Protein AF-A0A5B8EJM6-F1 (afdb_monomer_lite)

Foldseek 3Di:
DVLVVLLVVLLVLQVVLLVLQLVQQLVVVLVVVCVVCVVVCVDPVCVVVVVVVSVVVSVVSSVVSCVLSVCRSVLCVVLSPQDALVVLVVVLVVLLVVLLVLFADQVAAQQLQPRHGNGHDPVRPCLVCVCVVCVVPDDDVSVCCVPPPSVCSNVVSVVVSVLSSLLSQLSNVSSVQSVLLSVVSVLLSVLLSVQSVPLVPPPPDPDPVVVVVSVPPLPPRPQPFSCNPLPCRRNVSSVPPDDPPDDPPDDSPDNPGRGRDHQHDNGSSSSSVSSSVVSVVSVVSSVVSVVVSVVSNVVSVVVVVVVVVVCPVVPDPCPPPPPDPQPDDVVDPDGDDDDDPPPPDPDPPPPDDPPDPDDDDDD

Radius of gyration: 36.82 Å; chains: 1; bounding box: 80×61×124 Å

Sequence (363 aa):
MADETAYSGLVSAVEALRDRAAEVQLVLELSDWAVANASRYPNDSDLDDFLADRREAERQLTTQIDAELDDLVGLFEPFAEMPRPSAFRSLADQLDGALAQLVVGPGGHADFVSSGNVGPNSAYDGFTSIDGLIPTWAGIAAQTFKTSFAPRIPAVVWNEFSAVEGLRGPLLGAETLWDEARKDVCALVDAARAAVDGCLGSGGDISASAALGLLGALVGVVAIPFTLGASTTVAAASFTIATSSIAVAGSAAGIVETTSVEISGEKPLDVIADLRSRLSSFNTDLLLQESRLRTSLHDLGSQLGGMVERRNPNQHPQIPDDDTVTVFDPALHGSFTMPRPDLAEVTQGNATDPVNVGRPPGL

pLDDT: mean 71.91, std 22.62, range [27.88, 96.06]

Structure (mmCIF, N/CA/C/O backbone):
data_AF-A0A5B8EJM6-F1
#
_entry.id   AF-A0A5B8EJM6-F1
#
loop_
_atom_site.group_PDB
_atom_site.id
_atom_site.type_symbol
_atom_site.label_atom_id
_atom_site.label_alt_id
_atom_site.label_comp_id
_atom_site.label_asym_id
_atom_site.label_entity_id
_atom_site.label_seq_id
_atom_site.pdbx_PDB_ins_code
_atom_site.Cartn_x
_atom_site.Cartn_y
_atom_site.Cartn_z
_atom_site.occupancy
_atom_site.B_iso_or_equiv
_atom_site.auth_seq_id
_atom_site.auth_comp_id
_atom_site.auth_asym_id
_atom_site.auth_atom_id
_atom_site.pdbx_PDB_model_num
ATOM 1 N N . MET A 1 1 ? -7.499 -17.424 -3.648 1.00 52.19 1 MET A N 1
ATOM 2 C CA . MET A 1 1 ? -7.456 -17.440 -5.126 1.00 52.19 1 MET A CA 1
ATOM 3 C C . MET A 1 1 ? -7.273 -16.051 -5.739 1.00 52.19 1 MET A C 1
ATOM 5 O O . MET A 1 1 ? -6.459 -15.959 -6.638 1.00 52.19 1 MET A O 1
ATOM 9 N N . ALA A 1 2 ? -7.923 -14.978 -5.258 1.00 55.47 2 ALA A N 1
ATOM 10 C CA . ALA A 1 2 ? -7.736 -13.618 -5.811 1.00 55.47 2 ALA A CA 1
ATOM 11 C C . ALA A 1 2 ? -6.352 -12.964 -5.549 1.00 55.47 2 ALA A C 1
ATOM 13 O O . ALA A 1 2 ? -6.037 -11.939 -6.134 1.00 55.47 2 ALA A O 1
ATOM 14 N N . ASP A 1 3 ? -5.536 -13.535 -4.659 1.00 58.56 3 ASP A N 1
ATOM 15 C CA . ASP A 1 3 ? -4.287 -12.914 -4.184 1.00 58.56 3 ASP A CA 1
ATOM 16 C C . ASP A 1 3 ? -3.038 -13.433 -4.910 1.00 58.56 3 ASP A C 1
ATOM 18 O O . ASP A 1 3 ? -2.153 -12.675 -5.284 1.00 58.56 3 ASP A O 1
ATOM 22 N N . GLU A 1 4 ? -3.026 -14.727 -5.228 1.00 71.31 4 GLU A N 1
ATOM 23 C CA . GLU A 1 4 ? -2.010 -15.329 -6.099 1.00 71.31 4 GLU A CA 1
ATOM 24 C C . GLU A 1 4 ? -2.062 -14.714 -7.508 1.00 71.31 4 GLU A C 1
ATOM 26 O O . GLU A 1 4 ? -1.048 -14.592 -8.187 1.00 71.31 4 GLU A O 1
ATOM 31 N N . THR A 1 5 ? -3.241 -14.235 -7.915 1.00 82.81 5 THR A N 1
ATOM 32 C CA . THR A 1 5 ? -3.453 -13.493 -9.164 1.00 82.81 5 THR A CA 1
ATOM 33 C C . THR A 1 5 ? -2.894 -12.072 -9.114 1.00 82.81 5 THR A C 1
ATOM 35 O O . THR A 1 5 ? -2.395 -11.595 -10.127 1.00 82.81 5 THR A O 1
ATOM 38 N N . ALA A 1 6 ? -2.929 -11.401 -7.958 1.00 80.50 6 ALA A N 1
ATOM 39 C CA . ALA A 1 6 ? -2.367 -10.059 -7.818 1.00 80.50 6 ALA A CA 1
ATOM 40 C C . ALA A 1 6 ? -0.831 -10.087 -7.845 1.00 80.50 6 ALA A C 1
ATOM 42 O O . ALA A 1 6 ? -0.222 -9.318 -8.584 1.00 80.50 6 ALA A O 1
ATOM 43 N N . TYR A 1 7 ? -0.208 -11.012 -7.104 1.00 82.44 7 TYR A N 1
ATOM 44 C CA . TYR A 1 7 ? 1.251 -11.156 -7.116 1.00 82.44 7 TYR A CA 1
ATOM 45 C C . TYR A 1 7 ? 1.778 -11.637 -8.472 1.00 82.44 7 TYR A C 1
ATOM 47 O O . TYR A 1 7 ? 2.687 -11.024 -9.020 1.00 82.44 7 TYR A O 1
ATOM 55 N N . SER A 1 8 ? 1.170 -12.671 -9.066 1.00 88.12 8 SER A N 1
ATOM 56 C CA . SER A 1 8 ? 1.565 -13.107 -10.417 1.00 88.12 8 SER A CA 1
ATOM 57 C C . SER A 1 8 ? 1.372 -12.008 -11.465 1.00 88.12 8 SER A C 1
ATOM 59 O O . SER A 1 8 ? 2.191 -11.884 -12.372 1.00 88.12 8 SER A O 1
ATOM 61 N N . GLY A 1 9 ? 0.339 -11.171 -11.314 1.00 91.06 9 GLY A N 1
ATOM 62 C CA . GLY A 1 9 ? 0.142 -9.982 -12.138 1.00 91.06 9 GLY A CA 1
ATOM 63 C C . GLY A 1 9 ? 1.278 -8.967 -11.996 1.00 91.06 9 GLY A C 1
ATOM 64 O O . GLY A 1 9 ? 1.780 -8.483 -13.007 1.00 91.06 9 GLY A O 1
ATOM 65 N N . LEU A 1 10 ? 1.720 -8.684 -10.765 1.00 89.12 10 LEU A N 1
ATOM 66 C CA . LEU A 1 10 ? 2.845 -7.782 -10.503 1.00 89.12 10 LEU A CA 1
ATOM 67 C C . LEU A 1 10 ? 4.156 -8.332 -11.075 1.00 89.12 10 LEU A C 1
ATOM 69 O O . LEU A 1 10 ? 4.839 -7.615 -11.798 1.00 89.12 10 LEU A O 1
ATOM 73 N N . VAL A 1 11 ? 4.482 -9.601 -10.811 1.00 91.88 11 VAL A N 1
ATOM 74 C CA . VAL A 1 11 ? 5.695 -10.246 -11.347 1.00 91.88 11 VAL A CA 1
ATOM 75 C C . VAL A 1 11 ? 5.700 -10.189 -12.871 1.00 91.88 11 VAL A C 1
ATOM 77 O O . VAL A 1 11 ? 6.671 -9.727 -13.458 1.00 91.88 11 VAL A O 1
ATOM 80 N N . SER A 1 12 ? 4.585 -10.546 -13.514 1.00 93.81 12 SER A N 1
ATOM 81 C CA . SER A 1 12 ? 4.463 -10.477 -14.972 1.00 93.81 12 SER A CA 1
ATOM 82 C C . SER A 1 12 ? 4.605 -9.046 -15.510 1.00 93.81 12 SER A C 1
ATOM 84 O O . SER A 1 12 ? 5.205 -8.846 -16.565 1.00 93.81 12 SER A O 1
ATOM 86 N N . ALA A 1 13 ? 4.092 -8.037 -14.797 1.00 90.88 13 ALA A N 1
ATOM 87 C CA . ALA A 1 13 ? 4.260 -6.634 -15.177 1.00 90.88 13 ALA A CA 1
ATOM 88 C C . ALA A 1 13 ? 5.721 -6.168 -15.054 1.00 90.88 13 ALA A C 1
ATOM 90 O O . ALA A 1 13 ? 6.198 -5.428 -15.913 1.00 90.88 13 ALA A O 1
ATOM 91 N N . VAL A 1 14 ? 6.437 -6.625 -14.025 1.00 91.50 14 VAL A N 1
ATOM 92 C CA . VAL A 1 14 ? 7.856 -6.310 -13.804 1.00 91.50 14 VAL A CA 1
ATOM 93 C C . VAL A 1 14 ? 8.751 -7.026 -14.815 1.00 91.50 14 VAL A C 1
ATOM 95 O O . VAL A 1 14 ? 9.675 -6.413 -15.342 1.00 91.50 14 VAL A O 1
ATOM 98 N N . GLU A 1 15 ? 8.460 -8.283 -15.149 1.00 93.50 15 GLU A N 1
ATOM 99 C CA . GLU A 1 15 ? 9.133 -9.004 -16.237 1.00 93.50 15 GLU A CA 1
ATOM 100 C C . GLU A 1 15 ? 8.920 -8.291 -17.578 1.00 93.50 15 GLU A C 1
ATOM 102 O O . GLU A 1 15 ? 9.877 -8.032 -18.302 1.00 93.50 15 GLU A O 1
ATOM 107 N N . ALA A 1 16 ? 7.691 -7.855 -17.871 1.00 92.94 16 ALA A N 1
ATOM 108 C CA . ALA A 1 16 ? 7.414 -7.075 -19.074 1.00 92.94 16 ALA A CA 1
ATOM 109 C C . ALA A 1 16 ? 8.154 -5.724 -19.084 1.00 92.94 16 ALA A C 1
ATOM 111 O O . ALA A 1 16 ? 8.619 -5.289 -20.138 1.00 92.94 16 ALA A O 1
ATOM 112 N N . LEU A 1 17 ? 8.277 -5.056 -17.930 1.00 90.88 17 LEU A N 1
ATOM 113 C CA . LEU A 1 17 ? 9.068 -3.832 -17.787 1.00 90.88 17 LEU A CA 1
ATOM 114 C C . LEU A 1 17 ? 10.558 -4.097 -18.034 1.00 90.88 17 LEU A C 1
ATOM 116 O O . LEU A 1 17 ? 11.187 -3.328 -18.759 1.00 90.88 17 LEU A O 1
ATOM 120 N N . ARG A 1 18 ? 11.108 -5.180 -17.469 1.00 93.94 18 ARG A N 1
ATOM 121 C CA . ARG A 1 18 ? 12.490 -5.625 -17.696 1.00 93.94 18 ARG A CA 1
ATOM 122 C C . ARG A 1 18 ? 12.750 -5.838 -19.181 1.00 93.94 18 ARG A C 1
ATOM 124 O O . ARG A 1 18 ? 13.660 -5.221 -19.728 1.00 93.94 18 ARG A O 1
ATOM 131 N N . ASP A 1 19 ? 11.947 -6.684 -19.820 1.00 93.62 19 ASP A N 1
ATOM 132 C CA . ASP A 1 19 ? 12.122 -7.053 -21.225 1.00 93.62 19 ASP A CA 1
ATOM 133 C C . ASP A 1 19 ? 12.035 -5.814 -22.119 1.00 93.62 19 ASP A C 1
ATOM 135 O O . ASP A 1 19 ? 12.840 -5.624 -23.034 1.00 93.62 19 ASP A O 1
ATOM 139 N N . ARG A 1 20 ? 11.094 -4.915 -21.804 1.00 91.25 20 ARG A N 1
ATOM 140 C CA . ARG A 1 20 ? 10.930 -3.658 -22.525 1.00 91.25 20 ARG A CA 1
ATOM 141 C C . ARG A 1 20 ? 12.121 -2.723 -22.337 1.00 91.25 20 ARG A C 1
ATOM 143 O O . ARG A 1 20 ? 12.618 -2.181 -23.319 1.00 91.25 20 ARG A O 1
ATOM 150 N N . ALA A 1 21 ? 12.594 -2.534 -21.106 1.00 89.25 21 ALA A N 1
ATOM 151 C CA . ALA A 1 21 ? 13.769 -1.714 -20.828 1.00 89.25 21 ALA A CA 1
ATOM 152 C C . ALA A 1 21 ? 15.010 -2.261 -21.545 1.00 89.25 21 ALA A C 1
ATOM 154 O O . ALA A 1 21 ? 15.772 -1.482 -22.120 1.00 89.25 21 ALA A O 1
ATOM 155 N N . ALA A 1 22 ? 15.166 -3.589 -21.576 1.00 91.56 22 ALA A N 1
ATOM 156 C CA . ALA A 1 22 ? 16.265 -4.247 -22.262 1.00 91.56 22 ALA A CA 1
ATOM 157 C C . ALA A 1 22 ? 16.232 -4.014 -23.779 1.00 91.56 22 ALA A C 1
ATOM 159 O O . ALA A 1 22 ? 17.243 -3.636 -24.372 1.00 91.56 22 ALA A O 1
ATOM 160 N N . GLU A 1 23 ? 15.059 -4.176 -24.397 1.00 92.56 23 GLU A N 1
ATOM 161 C CA . GLU A 1 23 ? 14.847 -3.916 -25.823 1.00 92.56 23 GLU A CA 1
ATOM 162 C C . GLU A 1 23 ? 15.178 -2.460 -26.183 1.00 92.56 23 GLU A C 1
ATOM 164 O O . GLU A 1 23 ? 15.952 -2.208 -27.110 1.00 92.56 23 GLU A O 1
ATOM 169 N N . VAL A 1 24 ? 14.627 -1.493 -25.437 1.00 88.56 24 VAL A N 1
ATOM 170 C CA . VAL A 1 24 ? 14.854 -0.063 -25.693 1.00 88.56 24 VAL A CA 1
ATOM 171 C C . VAL A 1 24 ? 16.331 0.294 -25.537 1.00 88.56 24 VAL A C 1
ATOM 173 O O . VAL A 1 24 ? 16.895 0.970 -26.399 1.00 88.56 24 VAL A O 1
ATOM 176 N N . GLN A 1 25 ? 16.972 -0.180 -24.468 1.00 92.31 25 GLN A N 1
ATOM 177 C CA . GLN A 1 25 ? 18.380 0.100 -24.201 1.00 92.31 25 GLN A CA 1
ATOM 178 C C . GLN A 1 25 ? 19.281 -0.476 -25.300 1.00 92.31 25 GLN A C 1
ATOM 180 O O . GLN A 1 25 ? 20.194 0.206 -25.765 1.00 92.31 25 GLN A O 1
ATOM 185 N N . LEU A 1 26 ? 18.999 -1.696 -25.767 1.00 90.50 26 LEU A N 1
ATOM 186 C CA . LEU A 1 26 ? 19.754 -2.328 -26.847 1.00 90.50 26 LEU A CA 1
ATOM 187 C C . LEU A 1 26 ? 19.667 -1.521 -28.149 1.00 90.50 26 LEU A C 1
ATOM 189 O O . LEU A 1 26 ? 20.676 -1.342 -28.829 1.00 90.50 26 LEU A O 1
ATOM 193 N N . VAL A 1 27 ? 18.481 -1.006 -28.491 1.00 90.19 27 VAL A N 1
ATOM 194 C CA . VAL A 1 27 ? 18.286 -0.166 -29.685 1.00 90.19 27 VAL A CA 1
ATOM 195 C C . VAL A 1 27 ? 19.103 1.126 -29.597 1.00 90.19 27 VAL A C 1
ATOM 197 O O . VAL A 1 27 ? 19.751 1.494 -30.580 1.00 90.19 27 VAL A O 1
ATOM 200 N N . LEU A 1 28 ? 19.102 1.792 -28.438 1.00 86.19 28 LEU A N 1
ATOM 201 C CA . LEU A 1 28 ? 19.863 3.027 -28.222 1.00 86.19 28 LEU A CA 1
ATOM 202 C C . LEU A 1 28 ? 21.375 2.785 -28.342 1.00 86.19 28 LEU A C 1
ATOM 204 O O . LEU A 1 28 ? 22.045 3.453 -29.128 1.00 86.19 28 LEU A O 1
ATOM 208 N N . GLU A 1 29 ? 21.904 1.778 -27.647 1.00 90.31 29 GLU A N 1
ATOM 209 C CA . GLU A 1 29 ? 23.343 1.485 -27.647 1.00 90.31 29 GLU A CA 1
ATOM 210 C C . GLU A 1 29 ? 23.833 0.965 -29.013 1.00 90.31 29 GLU A C 1
ATOM 212 O O . GLU A 1 29 ? 24.928 1.312 -29.459 1.00 90.31 29 GLU A O 1
ATOM 217 N N . LEU A 1 30 ? 23.018 0.193 -29.747 1.00 89.00 30 LEU A N 1
ATOM 218 C CA . LEU A 1 30 ? 23.350 -0.212 -31.120 1.00 89.00 30 LEU A CA 1
ATOM 219 C C . LEU A 1 30 ? 23.341 0.966 -32.102 1.00 89.00 30 LEU A C 1
ATOM 221 O O . LEU A 1 30 ? 24.131 0.970 -33.051 1.00 89.00 30 LEU A O 1
ATOM 225 N N . SER A 1 31 ? 22.463 1.950 -31.896 1.00 90.25 31 SER A N 1
ATOM 226 C CA . SER A 1 31 ? 22.460 3.189 -32.679 1.00 90.25 31 SER A CA 1
ATOM 227 C C . SER A 1 31 ? 23.748 3.980 -32.440 1.00 90.25 31 SER A C 1
ATOM 229 O O . SER A 1 31 ? 24.427 4.351 -33.401 1.00 90.25 31 SER A O 1
ATOM 231 N N . ASP A 1 32 ? 24.133 4.168 -31.178 1.00 90.12 32 ASP A N 1
ATOM 232 C CA . ASP A 1 32 ? 25.365 4.870 -30.804 1.00 90.12 32 ASP A CA 1
ATOM 233 C C . ASP A 1 32 ? 26.614 4.147 -31.330 1.00 90.12 32 ASP A C 1
ATOM 235 O O . ASP A 1 32 ? 27.505 4.773 -31.914 1.00 90.12 32 ASP A O 1
ATOM 239 N N . TRP A 1 33 ? 26.646 2.814 -31.224 1.00 93.06 33 TRP A N 1
ATOM 240 C CA . TRP A 1 33 ? 27.699 1.979 -31.802 1.00 93.06 33 TRP A CA 1
ATOM 241 C C . TRP A 1 33 ? 27.806 2.158 -33.321 1.00 93.06 33 TRP A C 1
ATOM 243 O O . TRP A 1 33 ? 28.903 2.347 -33.851 1.00 93.06 33 TRP A O 1
ATOM 253 N N . ALA A 1 34 ? 26.678 2.147 -34.040 1.00 90.00 34 ALA A N 1
ATOM 254 C CA . ALA A 1 34 ? 26.674 2.307 -35.492 1.00 90.00 34 ALA A CA 1
ATOM 255 C C . ALA A 1 34 ? 27.219 3.680 -35.914 1.00 90.00 34 ALA A C 1
ATOM 257 O O . ALA A 1 34 ? 28.006 3.764 -36.858 1.00 90.00 34 ALA A O 1
ATOM 258 N N . VAL A 1 35 ? 26.856 4.745 -35.191 1.00 90.25 35 VAL A N 1
ATOM 259 C CA . VAL A 1 35 ? 27.378 6.099 -35.429 1.00 90.25 35 VAL A CA 1
ATOM 260 C C . VAL A 1 35 ? 28.883 6.164 -35.161 1.00 90.25 35 VAL A C 1
ATOM 262 O O . VAL A 1 35 ? 29.628 6.695 -35.987 1.00 90.25 35 VAL A O 1
ATOM 265 N N . ALA A 1 36 ? 29.350 5.586 -34.052 1.00 92.81 36 ALA A N 1
ATOM 266 C CA . ALA A 1 36 ? 30.768 5.565 -33.693 1.00 92.81 36 ALA A CA 1
ATOM 267 C C . ALA A 1 36 ? 31.623 4.787 -34.711 1.00 92.81 36 ALA A C 1
ATOM 269 O O . ALA A 1 36 ? 32.757 5.174 -35.013 1.00 92.81 36 ALA A O 1
ATOM 270 N N . ASN A 1 37 ? 31.066 3.719 -35.285 1.00 92.19 37 ASN A N 1
ATOM 271 C CA . ASN A 1 37 ? 31.775 2.819 -36.187 1.00 92.19 37 ASN A CA 1
ATOM 272 C C . ASN A 1 37 ? 31.570 3.129 -37.678 1.00 92.19 37 ASN A C 1
ATOM 274 O O . ASN A 1 37 ? 32.243 2.518 -38.508 1.00 92.19 37 ASN A O 1
ATOM 278 N N . ALA A 1 38 ? 30.722 4.096 -38.045 1.00 90.50 38 ALA A N 1
ATOM 279 C CA . ALA A 1 38 ? 30.416 4.425 -39.442 1.00 90.50 38 ALA A CA 1
ATOM 280 C C . ALA A 1 38 ? 31.666 4.733 -40.292 1.00 90.50 38 ALA A C 1
ATOM 282 O O . ALA A 1 38 ? 31.733 4.384 -41.466 1.00 90.50 38 ALA A O 1
ATOM 283 N N . SER A 1 39 ? 32.694 5.344 -39.696 1.00 92.12 39 SER A N 1
ATOM 284 C CA . SER A 1 39 ? 33.950 5.669 -40.393 1.00 92.12 39 SER A CA 1
ATOM 285 C C . SER A 1 39 ? 34.838 4.456 -40.704 1.00 92.12 39 SER A C 1
ATOM 287 O O . SER A 1 39 ? 35.726 4.549 -41.551 1.00 92.12 39 SER A O 1
ATOM 289 N N . ARG A 1 40 ? 34.613 3.322 -40.028 1.00 91.44 40 ARG A N 1
ATOM 290 C CA . ARG A 1 40 ? 35.425 2.105 -40.152 1.00 91.44 40 ARG A CA 1
ATOM 291 C C . ARG A 1 40 ? 35.046 1.252 -41.366 1.00 91.44 40 ARG A C 1
ATOM 293 O O . ARG A 1 40 ? 35.887 0.486 -41.822 1.00 91.44 40 ARG A O 1
ATOM 300 N N . TYR A 1 41 ? 33.839 1.431 -41.905 1.00 90.81 41 TYR A N 1
ATOM 301 C CA . TYR A 1 41 ? 33.305 0.673 -43.044 1.00 90.81 41 TYR A CA 1
ATOM 302 C C . TYR A 1 41 ? 32.857 1.647 -44.148 1.00 90.81 41 TYR A C 1
ATOM 304 O O . TYR A 1 41 ? 31.662 1.871 -44.338 1.00 90.81 41 TYR A O 1
ATOM 312 N N . PRO A 1 42 ? 33.801 2.311 -44.842 1.00 85.88 42 PRO A N 1
ATOM 313 C CA . PRO A 1 42 ? 33.478 3.356 -45.812 1.00 85.88 42 PRO A CA 1
ATOM 314 C C . PRO A 1 42 ? 32.895 2.822 -47.130 1.00 85.88 42 PRO A C 1
ATOM 316 O O . PRO A 1 42 ? 32.377 3.618 -47.913 1.00 85.88 42 PRO A O 1
ATOM 319 N N . ASN A 1 43 ? 32.999 1.515 -47.400 1.00 90.56 43 ASN A N 1
ATOM 320 C CA . ASN A 1 43 ? 32.592 0.900 -48.663 1.00 90.56 43 ASN A CA 1
ATOM 321 C C . ASN A 1 43 ? 31.584 -0.240 -48.453 1.00 90.56 43 ASN A C 1
ATOM 323 O O . ASN A 1 43 ? 31.666 -0.984 -47.479 1.00 90.56 43 ASN A O 1
ATOM 327 N N . ASP A 1 44 ? 30.715 -0.462 -49.445 1.00 76.94 44 ASP A N 1
ATOM 328 C CA . ASP A 1 44 ? 29.734 -1.563 -49.450 1.00 76.94 44 ASP A CA 1
ATOM 329 C C . ASP A 1 44 ? 30.372 -2.966 -49.396 1.00 76.94 44 ASP A C 1
ATOM 331 O O . ASP A 1 44 ? 29.720 -3.924 -48.985 1.00 76.94 44 ASP A O 1
ATOM 335 N N . SER A 1 45 ? 31.648 -3.106 -49.785 1.00 78.88 45 SER A N 1
ATOM 336 C CA . SER A 1 45 ? 32.398 -4.367 -49.665 1.00 78.88 45 SER A CA 1
ATOM 337 C C . SER A 1 45 ? 32.599 -4.816 -48.221 1.00 78.88 45 SER A C 1
ATOM 339 O O . SER A 1 45 ? 32.873 -5.990 -47.991 1.00 78.88 45 SER A O 1
ATOM 341 N N . ASP A 1 46 ? 32.446 -3.898 -47.268 1.00 88.06 46 ASP A N 1
ATOM 342 C CA . ASP A 1 46 ? 32.739 -4.126 -45.856 1.00 88.06 46 ASP A CA 1
ATOM 343 C C . ASP A 1 46 ? 31.447 -4.406 -45.061 1.00 88.06 46 ASP A C 1
ATOM 345 O O . ASP A 1 46 ? 31.457 -4.475 -43.832 1.00 88.06 46 ASP A O 1
ATOM 349 N N . LEU A 1 47 ? 30.314 -4.580 -45.761 1.00 87.62 47 LEU A N 1
ATOM 350 C CA . LEU A 1 47 ? 29.004 -4.819 -45.157 1.00 87.62 47 LEU A CA 1
ATOM 351 C C . LEU A 1 47 ? 28.966 -6.117 -44.342 1.00 87.62 47 LEU A C 1
ATOM 353 O O . LEU A 1 47 ? 28.375 -6.139 -43.264 1.00 87.62 47 LEU A O 1
ATOM 357 N N . ASP A 1 48 ? 29.592 -7.190 -44.828 1.00 92.56 48 ASP A N 1
ATOM 358 C CA . ASP A 1 48 ? 29.615 -8.471 -44.112 1.00 92.56 48 ASP A CA 1
ATOM 359 C C . ASP A 1 48 ? 30.392 -8.363 -42.791 1.00 92.56 48 ASP A C 1
ATOM 361 O O . ASP A 1 48 ? 29.923 -8.862 -41.762 1.00 92.56 48 ASP A O 1
ATOM 365 N N . ASP A 1 49 ? 31.517 -7.643 -42.795 1.00 91.75 49 ASP A N 1
ATOM 366 C CA . ASP A 1 49 ? 32.323 -7.373 -41.600 1.00 91.75 49 ASP A CA 1
ATOM 367 C C . ASP A 1 49 ? 31.574 -6.451 -40.627 1.00 91.75 49 ASP A C 1
ATOM 369 O O . ASP A 1 49 ? 31.515 -6.726 -39.428 1.00 91.75 49 ASP A O 1
ATOM 373 N N . PHE A 1 50 ? 30.906 -5.409 -41.136 1.00 90.38 50 PHE A N 1
ATOM 374 C CA . PHE A 1 50 ? 30.043 -4.544 -40.331 1.00 90.38 50 PHE A CA 1
ATOM 375 C C . PHE A 1 50 ? 28.917 -5.332 -39.648 1.00 90.38 50 PHE A C 1
ATOM 377 O O . PHE A 1 50 ? 28.665 -5.159 -38.456 1.00 90.38 50 PHE A O 1
ATOM 384 N N . LEU A 1 51 ? 28.235 -6.220 -40.381 1.00 91.38 51 LEU A N 1
ATOM 385 C CA . LEU A 1 51 ? 27.164 -7.051 -39.830 1.00 91.38 51 LEU A CA 1
ATOM 386 C C . LEU A 1 51 ? 27.693 -8.073 -38.817 1.00 91.38 51 LEU A C 1
ATOM 388 O O . LEU A 1 51 ? 26.998 -8.373 -37.845 1.00 91.38 51 LEU A O 1
ATOM 392 N N . ALA A 1 52 ? 28.892 -8.623 -39.025 1.00 93.44 52 ALA A N 1
ATOM 393 C CA . ALA A 1 52 ? 29.532 -9.513 -38.063 1.00 93.44 52 ALA A CA 1
ATOM 394 C C . ALA A 1 52 ? 29.860 -8.779 -36.753 1.00 93.44 52 ALA A C 1
ATOM 396 O O . ALA A 1 52 ? 29.466 -9.250 -35.682 1.00 93.44 52 ALA A O 1
ATOM 397 N N . ASP A 1 53 ? 30.482 -7.603 -36.843 1.00 92.94 53 ASP A N 1
ATOM 398 C CA . ASP A 1 53 ? 30.846 -6.793 -35.679 1.00 92.94 53 ASP A CA 1
ATOM 399 C C . ASP A 1 53 ? 29.606 -6.255 -34.950 1.00 92.94 53 ASP A C 1
ATOM 401 O O . ASP A 1 53 ? 29.561 -6.267 -33.719 1.00 92.94 53 ASP A O 1
ATOM 405 N N . ARG A 1 54 ? 28.545 -5.891 -35.684 1.00 92.25 54 ARG A N 1
ATOM 406 C CA . ARG A 1 54 ? 27.255 -5.498 -35.096 1.00 92.25 54 ARG A CA 1
ATOM 407 C C . ARG A 1 54 ? 26.629 -6.629 -34.282 1.00 92.25 54 ARG A C 1
ATOM 409 O O . ARG A 1 54 ? 26.147 -6.381 -33.184 1.00 92.25 54 ARG A O 1
ATOM 416 N N . ARG A 1 55 ? 26.629 -7.866 -34.796 1.00 94.00 55 ARG A N 1
ATOM 417 C CA . ARG A 1 55 ? 26.082 -9.033 -34.072 1.00 94.00 55 ARG A CA 1
ATOM 418 C C . ARG A 1 55 ? 26.895 -9.378 -32.825 1.00 94.00 55 ARG A C 1
ATOM 420 O O . ARG A 1 55 ? 26.346 -9.928 -31.874 1.00 94.00 55 ARG A O 1
ATOM 427 N N . GLU A 1 56 ? 28.206 -9.145 -32.842 1.00 95.44 56 GLU A N 1
ATOM 428 C CA . GLU A 1 56 ? 29.046 -9.294 -31.648 1.00 95.44 56 GLU A CA 1
ATOM 429 C C . GLU A 1 56 ? 28.718 -8.212 -30.615 1.00 95.44 56 GLU A C 1
ATOM 431 O O . GLU A 1 56 ? 28.480 -8.549 -29.458 1.00 95.44 56 GLU A O 1
ATOM 436 N N . ALA A 1 57 ? 28.618 -6.947 -31.040 1.00 90.56 57 ALA A N 1
ATOM 437 C CA . ALA A 1 57 ? 28.217 -5.842 -30.172 1.00 90.56 57 ALA A CA 1
ATOM 438 C C . ALA A 1 57 ? 26.829 -6.076 -29.554 1.00 90.56 57 ALA A C 1
ATOM 440 O O . ALA A 1 57 ? 26.668 -5.935 -28.347 1.00 90.56 57 ALA A O 1
ATOM 441 N N . GLU A 1 58 ? 25.856 -6.520 -30.354 1.00 92.81 58 GLU A N 1
ATOM 442 C CA . GLU A 1 58 ? 24.512 -6.887 -29.894 1.00 92.81 58 GLU A CA 1
ATOM 443 C C . GLU A 1 58 ? 24.564 -7.951 -28.790 1.00 92.81 58 GLU A C 1
ATOM 445 O O . GLU A 1 58 ? 24.012 -7.738 -27.717 1.00 92.81 58 GLU A O 1
ATOM 450 N N . ARG A 1 59 ? 25.307 -9.051 -28.987 1.00 95.62 59 ARG A N 1
ATOM 451 C CA . ARG A 1 59 ? 25.452 -10.106 -27.965 1.00 95.62 59 ARG A CA 1
ATOM 452 C C . ARG A 1 59 ? 26.077 -9.599 -26.663 1.00 95.62 59 ARG A C 1
ATOM 454 O O . ARG A 1 59 ? 25.643 -10.003 -25.582 1.00 95.62 59 ARG A O 1
ATOM 461 N N . GLN A 1 60 ? 27.101 -8.751 -26.760 1.00 94.94 60 GLN A N 1
ATOM 462 C CA . GLN A 1 60 ? 27.768 -8.176 -25.590 1.00 94.94 60 GLN A CA 1
ATOM 463 C C . GLN A 1 60 ? 26.832 -7.234 -24.827 1.00 94.94 60 GLN A C 1
ATOM 465 O O . GLN A 1 60 ? 26.703 -7.368 -23.611 1.00 94.94 60 GLN A O 1
ATOM 470 N N . LEU A 1 61 ? 26.133 -6.350 -25.543 1.00 91.81 61 LEU A N 1
ATOM 471 C CA . LEU A 1 61 ? 25.172 -5.413 -24.964 1.00 91.81 61 LEU A CA 1
ATOM 472 C C . LEU A 1 61 ? 23.998 -6.140 -24.312 1.00 91.81 61 LEU A C 1
ATOM 474 O O . LEU A 1 61 ? 23.689 -5.839 -23.166 1.00 91.81 61 LEU A O 1
ATOM 478 N N . THR A 1 62 ? 23.395 -7.137 -24.971 1.00 92.31 62 THR A N 1
ATOM 479 C CA . THR A 1 62 ? 22.321 -7.948 -24.371 1.00 92.31 62 THR A CA 1
ATOM 480 C C . THR A 1 62 ? 22.776 -8.580 -23.059 1.00 92.31 62 THR A C 1
ATOM 482 O O . THR A 1 62 ? 22.088 -8.456 -22.056 1.00 92.31 62 THR A O 1
ATOM 485 N N . THR A 1 63 ? 23.973 -9.178 -23.029 1.00 95.94 63 THR A N 1
ATOM 486 C CA . THR A 1 63 ? 24.506 -9.804 -21.807 1.00 95.94 63 THR A CA 1
ATOM 487 C C . THR A 1 63 ? 24.696 -8.788 -20.678 1.00 95.94 63 THR A C 1
ATOM 489 O O . THR A 1 63 ? 24.400 -9.087 -19.523 1.00 95.94 63 THR A O 1
ATOM 492 N N . GLN A 1 64 ? 25.200 -7.593 -20.996 1.00 94.62 64 GLN A N 1
ATOM 493 C CA . GLN A 1 64 ? 25.389 -6.534 -20.008 1.00 94.62 64 GLN A CA 1
ATOM 494 C C . GLN A 1 64 ? 24.047 -6.012 -19.482 1.00 94.62 64 GLN A C 1
ATOM 496 O O . GLN A 1 64 ? 23.863 -5.921 -18.272 1.00 94.62 64 GLN A O 1
ATOM 501 N N . ILE A 1 65 ? 23.112 -5.708 -20.381 1.00 91.31 65 ILE A N 1
ATOM 502 C CA . ILE A 1 65 ? 21.774 -5.210 -20.054 1.00 91.31 65 ILE A CA 1
ATOM 503 C C . ILE A 1 65 ? 21.017 -6.230 -19.196 1.00 91.31 65 ILE A C 1
ATOM 505 O O . ILE A 1 65 ? 20.436 -5.862 -18.178 1.00 91.31 65 ILE A O 1
ATOM 509 N N . ASP A 1 66 ? 21.066 -7.514 -19.557 1.00 93.56 66 ASP A N 1
ATOM 510 C CA . ASP A 1 66 ? 20.436 -8.580 -18.777 1.00 93.56 66 ASP A CA 1
ATOM 511 C C . ASP A 1 66 ? 21.015 -8.662 -17.365 1.00 93.56 66 ASP A C 1
ATOM 513 O O . ASP A 1 66 ? 20.257 -8.789 -16.407 1.00 93.56 66 ASP A O 1
ATOM 517 N N . ALA A 1 67 ? 22.340 -8.549 -17.224 1.00 94.81 67 ALA A N 1
ATOM 518 C CA . ALA A 1 67 ? 22.998 -8.542 -15.921 1.00 94.81 67 ALA A CA 1
ATOM 519 C C . ALA A 1 67 ? 22.624 -7.308 -15.081 1.00 94.81 67 ALA A C 1
ATOM 521 O O . ALA A 1 67 ? 22.498 -7.414 -13.863 1.00 94.81 67 ALA A O 1
ATOM 522 N N . GLU A 1 68 ? 22.426 -6.150 -15.714 1.00 94.19 68 GLU A N 1
ATOM 523 C CA . GLU A 1 68 ? 22.001 -4.917 -15.042 1.00 94.19 68 GLU A CA 1
ATOM 524 C C . GLU A 1 68 ? 20.522 -4.916 -14.636 1.00 94.19 68 GLU A C 1
ATOM 526 O O . GLU A 1 68 ? 20.135 -4.101 -13.799 1.00 94.19 68 GLU A O 1
ATOM 531 N N . LEU A 1 69 ? 19.696 -5.800 -15.201 1.00 94.19 69 LEU A N 1
ATOM 532 C CA . LEU A 1 69 ? 18.262 -5.903 -14.908 1.00 94.19 69 LEU A CA 1
ATOM 533 C C . LEU A 1 69 ? 17.873 -7.183 -14.149 1.00 94.19 69 LEU A C 1
ATOM 535 O O . LEU A 1 69 ? 16.698 -7.361 -13.825 1.00 94.19 69 LEU A O 1
ATOM 539 N N . ASP A 1 70 ? 18.826 -8.073 -13.860 1.00 95.56 70 ASP A N 1
ATOM 540 C CA . ASP A 1 70 ? 18.568 -9.380 -13.238 1.00 95.56 70 ASP A CA 1
ATOM 541 C C . ASP A 1 70 ? 17.960 -9.264 -11.828 1.00 95.56 70 ASP A C 1
ATOM 543 O O . ASP A 1 70 ? 17.134 -10.080 -11.421 1.00 95.56 70 ASP A O 1
ATOM 547 N N . ASP A 1 71 ? 18.304 -8.205 -11.093 1.00 96.06 71 ASP A N 1
ATOM 548 C CA . ASP A 1 71 ? 17.791 -7.941 -9.747 1.00 96.06 71 ASP A CA 1
ATOM 549 C C . ASP A 1 71 ? 16.365 -7.371 -9.735 1.00 96.06 71 ASP A C 1
ATOM 551 O O . ASP A 1 71 ? 15.726 -7.371 -8.681 1.00 96.06 71 ASP A O 1
ATOM 555 N N . LEU A 1 72 ? 15.849 -6.896 -10.877 1.00 93.62 72 LEU A N 1
ATOM 556 C CA . LEU A 1 72 ? 14.636 -6.080 -10.920 1.00 93.62 72 LEU A CA 1
ATOM 557 C C . LEU A 1 72 ? 13.423 -6.807 -10.337 1.00 93.62 72 LEU A C 1
ATOM 559 O O . LEU A 1 72 ? 12.685 -6.218 -9.556 1.00 93.62 72 LEU A O 1
ATOM 563 N N . VAL A 1 73 ? 13.238 -8.090 -10.658 1.00 93.31 73 VAL A N 1
ATOM 564 C CA . VAL A 1 73 ? 12.141 -8.901 -10.099 1.00 93.31 73 VAL A CA 1
ATOM 565 C C . VAL A 1 73 ? 12.315 -9.080 -8.587 1.00 93.31 73 VAL A C 1
ATOM 567 O O . VAL A 1 73 ? 11.356 -8.938 -7.831 1.00 93.31 73 VAL A O 1
ATOM 570 N N . GLY A 1 74 ? 13.550 -9.309 -8.131 1.00 92.88 74 GLY A N 1
ATOM 571 C CA . GLY A 1 74 ? 13.874 -9.489 -6.714 1.00 92.88 74 GLY A CA 1
ATOM 572 C C . GLY A 1 74 ? 13.594 -8.254 -5.854 1.00 92.88 74 GLY A C 1
ATOM 573 O O . GLY A 1 74 ? 13.298 -8.393 -4.669 1.00 92.88 74 GLY A O 1
ATOM 574 N N . LEU A 1 75 ? 13.607 -7.051 -6.440 1.00 93.81 75 LEU A N 1
ATOM 575 C CA . LEU A 1 75 ? 13.237 -5.816 -5.738 1.00 93.81 75 LEU A CA 1
ATOM 576 C C . LEU A 1 75 ? 11.766 -5.781 -5.313 1.00 93.81 75 LEU A C 1
ATOM 578 O O . LEU A 1 75 ? 11.429 -5.054 -4.378 1.00 93.81 75 LEU A O 1
ATOM 582 N N . PHE A 1 76 ? 10.899 -6.557 -5.970 1.00 93.56 76 PHE A N 1
ATOM 583 C CA . PHE A 1 76 ? 9.472 -6.607 -5.653 1.00 93.56 76 PHE A CA 1
ATOM 584 C C . PHE A 1 76 ? 9.091 -7.718 -4.676 1.00 93.56 76 PHE A C 1
ATOM 586 O O . PHE A 1 76 ? 7.963 -7.730 -4.181 1.00 93.56 76 PHE A O 1
ATOM 593 N N . GLU A 1 77 ? 10.024 -8.609 -4.340 1.00 91.44 77 GLU A N 1
ATOM 594 C CA . GLU A 1 77 ? 9.771 -9.726 -3.430 1.00 91.44 77 GLU A CA 1
ATOM 595 C C . GLU A 1 77 ? 9.265 -9.284 -2.043 1.00 91.44 77 GLU A C 1
ATOM 597 O O . GLU A 1 77 ? 8.275 -9.844 -1.575 1.00 91.44 77 GLU A O 1
ATOM 602 N N . PRO A 1 78 ? 9.800 -8.224 -1.399 1.00 91.19 78 PRO A N 1
ATOM 603 C CA . PRO A 1 78 ? 9.250 -7.750 -0.125 1.00 91.19 78 PRO A CA 1
ATOM 604 C C . PRO A 1 78 ? 7.784 -7.297 -0.224 1.00 91.19 78 PRO A C 1
ATOM 606 O O . PRO A 1 78 ? 7.037 -7.355 0.751 1.00 91.19 78 PRO A O 1
ATOM 609 N N . PHE A 1 79 ? 7.358 -6.846 -1.407 1.00 91.31 79 PHE A N 1
ATOM 610 C CA . PHE A 1 79 ? 5.999 -6.367 -1.656 1.00 91.31 79 PHE A CA 1
ATOM 611 C C . PHE A 1 79 ? 5.030 -7.510 -1.992 1.00 91.31 79 PHE A C 1
ATOM 613 O O . PHE A 1 79 ? 3.821 -7.376 -1.789 1.00 91.31 79 PHE A O 1
ATOM 620 N N . ALA A 1 80 ? 5.556 -8.655 -2.436 1.00 88.94 80 ALA A N 1
ATOM 621 C CA . ALA A 1 80 ? 4.810 -9.899 -2.622 1.00 88.94 80 ALA A CA 1
ATOM 622 C C . ALA A 1 80 ? 4.148 -10.373 -1.328 1.00 88.94 80 ALA A C 1
ATOM 624 O O . ALA A 1 80 ? 2.994 -10.802 -1.311 1.00 88.94 80 ALA A O 1
ATOM 625 N N . GLU A 1 81 ? 4.905 -10.268 -0.238 1.00 89.25 81 GLU A N 1
ATOM 626 C CA . GLU A 1 81 ? 4.548 -10.787 1.076 1.00 89.25 81 GLU A CA 1
ATOM 627 C C . GLU A 1 81 ? 3.727 -9.798 1.908 1.00 89.25 81 GLU A C 1
ATOM 629 O O . GLU A 1 81 ? 3.448 -10.060 3.082 1.00 89.25 81 GLU A O 1
ATOM 634 N N . MET A 1 82 ? 3.310 -8.664 1.328 1.00 90.88 82 MET A N 1
ATOM 635 C CA . MET A 1 82 ? 2.503 -7.693 2.058 1.00 90.88 82 MET A CA 1
ATOM 636 C C . MET A 1 82 ? 1.260 -8.367 2.659 1.00 90.88 82 MET A C 1
ATOM 638 O O . MET A 1 82 ? 0.596 -9.175 2.000 1.00 90.88 82 MET A O 1
ATOM 642 N N . PRO A 1 83 ? 0.878 -8.022 3.897 1.00 92.38 83 PRO A N 1
ATOM 643 C CA . PRO A 1 83 ? -0.371 -8.475 4.482 1.00 92.38 83 PRO A CA 1
ATOM 644 C C . PRO A 1 83 ? -1.597 -8.151 3.617 1.00 92.38 83 PRO A C 1
ATOM 646 O O . PRO A 1 83 ? -1.613 -7.220 2.805 1.00 92.38 83 PRO A O 1
ATOM 649 N N . ARG A 1 84 ? -2.661 -8.942 3.783 1.00 91.69 84 ARG A N 1
ATOM 650 C CA . ARG A 1 84 ? -3.935 -8.707 3.091 1.00 91.69 84 ARG A CA 1
ATOM 651 C C . ARG A 1 84 ? -4.754 -7.660 3.845 1.00 91.69 84 ARG A C 1
ATOM 653 O O . ARG A 1 84 ? -5.075 -7.919 5.007 1.00 91.69 84 ARG A O 1
ATOM 660 N N . PRO A 1 85 ? -5.207 -6.571 3.197 1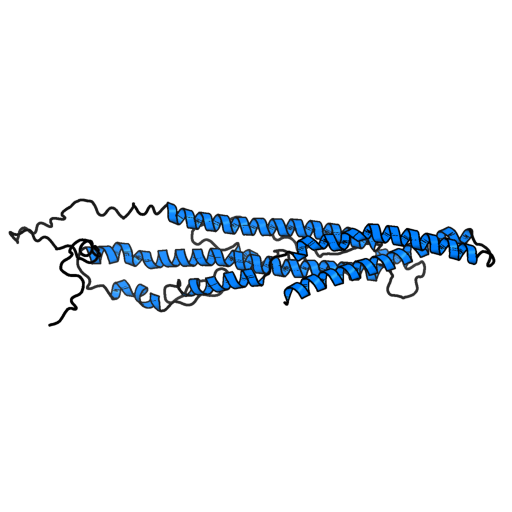.00 90.19 85 PRO A N 1
ATOM 661 C CA . PRO A 1 85 ? -6.064 -5.571 3.843 1.00 90.19 85 PRO A CA 1
ATOM 662 C C . PRO A 1 85 ? -7.318 -6.186 4.482 1.00 90.19 85 PRO A C 1
ATOM 664 O O . PRO A 1 85 ? -7.630 -5.949 5.648 1.00 90.19 85 PRO A O 1
ATOM 667 N N . SER A 1 86 ? -7.967 -7.101 3.755 1.00 93.56 86 SER A N 1
ATOM 668 C CA . SER A 1 86 ? -9.178 -7.803 4.202 1.00 93.56 86 SER A CA 1
ATOM 669 C C . SER A 1 86 ? -9.001 -8.639 5.473 1.00 93.56 86 SER A C 1
ATOM 671 O O . SER A 1 86 ? -9.978 -8.872 6.186 1.00 93.56 86 SER A O 1
ATOM 673 N N . ALA A 1 87 ? -7.779 -9.083 5.789 1.00 93.31 87 ALA A N 1
ATOM 674 C CA . ALA A 1 87 ? -7.521 -9.805 7.030 1.00 93.31 87 ALA A CA 1
ATOM 675 C C . ALA A 1 87 ? -7.702 -8.886 8.247 1.00 93.31 87 ALA A C 1
ATOM 677 O O . ALA A 1 87 ? -8.328 -9.283 9.228 1.00 93.31 87 ALA A O 1
ATOM 678 N N . PHE A 1 88 ? -7.225 -7.641 8.160 1.00 91.81 88 PHE A N 1
ATOM 679 C CA . PHE A 1 88 ? -7.414 -6.646 9.217 1.00 91.81 88 PHE A CA 1
ATOM 680 C C . PHE A 1 88 ? -8.859 -6.168 9.284 1.00 91.81 88 PHE A C 1
ATOM 682 O O . PHE A 1 88 ? -9.408 -6.068 10.380 1.00 91.81 88 PHE A O 1
ATOM 689 N N . ARG A 1 89 ? -9.501 -5.972 8.125 1.00 93.06 89 ARG A N 1
ATOM 690 C CA . ARG A 1 89 ? -10.928 -5.640 8.053 1.00 93.06 89 ARG A CA 1
ATOM 691 C C . ARG A 1 89 ? -11.788 -6.662 8.781 1.00 93.06 89 ARG A C 1
ATOM 693 O O . ARG A 1 89 ? -12.595 -6.298 9.624 1.00 93.06 89 ARG A O 1
ATOM 700 N N . SER A 1 90 ? -11.569 -7.949 8.511 1.00 93.94 90 SER A N 1
ATOM 701 C CA . SER A 1 90 ? -12.335 -9.022 9.146 1.00 93.94 90 SER A CA 1
ATOM 702 C C . SER A 1 90 ? -12.156 -9.055 10.666 1.00 93.94 90 SER A C 1
ATOM 704 O O . SER A 1 90 ? -13.102 -9.385 11.381 1.00 93.94 90 SER A O 1
ATOM 706 N N . LEU A 1 91 ? -10.969 -8.711 11.174 1.00 93.75 91 LEU A N 1
ATOM 707 C CA . LEU A 1 91 ? -10.737 -8.570 12.613 1.00 93.75 91 LEU A CA 1
ATOM 708 C C . LEU A 1 91 ? -11.443 -7.330 13.177 1.00 93.75 91 LEU A C 1
ATOM 710 O O . LEU A 1 91 ? -12.053 -7.418 14.238 1.00 93.75 91 LEU A O 1
ATOM 714 N N . ALA A 1 92 ? -11.409 -6.201 12.467 1.00 91.12 92 ALA A N 1
ATOM 715 C CA . ALA A 1 92 ? -12.124 -4.991 12.863 1.00 91.12 92 ALA A CA 1
ATOM 716 C C . ALA A 1 92 ? -13.648 -5.210 12.899 1.00 91.12 92 ALA A C 1
ATOM 718 O O . ALA A 1 92 ? -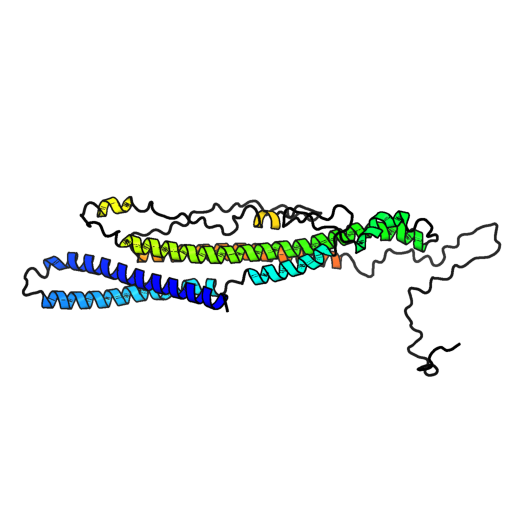14.295 -4.838 13.875 1.00 91.12 92 ALA A O 1
ATOM 719 N N . ASP A 1 93 ? -14.209 -5.894 11.899 1.00 93.38 93 ASP A N 1
ATOM 720 C CA . ASP A 1 93 ? -15.639 -6.219 11.827 1.00 93.38 93 ASP A CA 1
ATOM 721 C C . ASP A 1 93 ? -16.077 -7.156 12.974 1.00 93.38 93 ASP A C 1
ATOM 723 O O . ASP A 1 93 ? -17.207 -7.081 13.453 1.00 93.38 93 ASP A O 1
ATOM 727 N N . GLN A 1 94 ? -15.190 -8.028 13.474 1.00 93.94 94 GLN A N 1
ATOM 728 C CA . GLN A 1 94 ? -15.485 -8.833 14.670 1.00 93.94 94 GLN A CA 1
ATOM 729 C C . GLN A 1 94 ? -15.638 -7.964 15.926 1.00 93.94 94 GLN A C 1
ATOM 731 O O . GLN A 1 94 ? -16.439 -8.292 16.805 1.00 93.94 94 GLN A O 1
ATOM 736 N N . LEU A 1 95 ? -14.908 -6.847 16.008 1.00 94.38 95 LEU A N 1
ATOM 737 C CA . LEU A 1 95 ? -15.013 -5.900 17.119 1.00 94.38 95 LEU A CA 1
ATOM 738 C C . LEU A 1 95 ? -16.292 -5.056 17.042 1.00 94.38 95 LEU A C 1
ATOM 740 O O . LEU A 1 95 ? -16.807 -4.674 18.091 1.00 94.38 95 LEU A O 1
ATOM 744 N N . ASP A 1 96 ? -16.871 -4.844 15.855 1.00 93.12 96 ASP A N 1
ATOM 745 C CA . ASP A 1 96 ? -18.152 -4.132 15.700 1.00 93.12 96 ASP A CA 1
ATOM 746 C C . ASP A 1 96 ? -19.287 -4.808 16.484 1.00 93.12 96 ASP A C 1
ATOM 748 O O . ASP A 1 96 ? -20.114 -4.138 17.106 1.00 93.12 96 ASP A O 1
ATOM 752 N N . GLY A 1 97 ? -19.300 -6.145 16.522 1.00 91.31 97 GLY A N 1
ATOM 753 C CA . GLY A 1 97 ? -20.268 -6.903 17.315 1.00 91.31 97 GLY A CA 1
ATOM 754 C C . GLY A 1 97 ? -20.125 -6.660 18.820 1.00 91.31 97 GLY A C 1
ATOM 755 O O . GLY A 1 97 ? -21.130 -6.540 19.521 1.00 91.31 97 GLY A O 1
ATOM 756 N N . ALA A 1 98 ? -18.890 -6.548 19.315 1.00 92.94 98 ALA A N 1
ATOM 757 C CA . ALA A 1 98 ? -18.620 -6.227 20.714 1.00 92.94 98 ALA A CA 1
ATOM 758 C C . ALA A 1 98 ? -18.974 -4.767 21.036 1.00 92.94 98 ALA A C 1
ATOM 760 O O . ALA A 1 98 ? -19.611 -4.509 22.054 1.00 92.94 98 ALA A O 1
ATOM 761 N N . LEU A 1 99 ? -18.651 -3.822 20.145 1.00 93.88 99 LEU A N 1
ATOM 762 C CA . LEU A 1 99 ? -19.029 -2.414 20.299 1.00 93.88 99 LEU A CA 1
ATOM 763 C C . LEU A 1 99 ? -20.541 -2.253 20.410 1.00 93.88 99 LEU A C 1
ATOM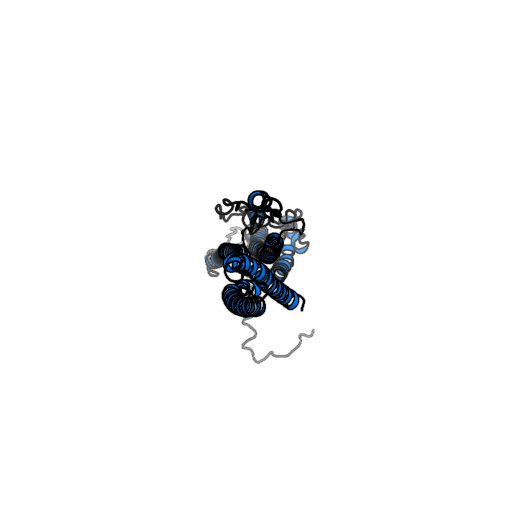 765 O O . LEU A 1 99 ? -21.010 -1.625 21.353 1.00 93.88 99 LEU A O 1
ATOM 769 N N . ALA A 1 100 ? -21.306 -2.887 19.516 1.00 93.38 100 ALA A N 1
ATOM 770 C CA . ALA A 1 100 ? -22.766 -2.866 19.559 1.00 93.38 100 ALA A CA 1
ATOM 771 C C . ALA A 1 100 ? -23.329 -3.440 20.869 1.00 93.38 100 ALA A C 1
ATOM 773 O O . ALA A 1 100 ? -24.399 -3.028 21.312 1.00 93.38 100 ALA A O 1
ATOM 774 N N . GLN A 1 101 ? -22.616 -4.370 21.510 1.00 93.12 101 GLN A N 1
ATOM 775 C CA . GLN A 1 101 ? -23.017 -4.913 22.803 1.00 93.12 101 GLN A CA 1
ATOM 776 C C . GLN A 1 101 ? -22.702 -3.995 23.980 1.00 93.12 101 GLN A C 1
ATOM 778 O O . GLN A 1 101 ? -23.358 -4.169 24.998 1.00 93.12 101 GLN A O 1
ATOM 783 N N . LEU A 1 102 ? -21.776 -3.040 23.847 1.00 92.38 102 LEU A N 1
ATOM 784 C CA . LEU A 1 102 ? -21.245 -2.188 24.921 1.00 92.38 102 LEU A CA 1
ATOM 785 C C . LEU A 1 102 ? -21.774 -0.742 24.880 1.00 92.38 102 LEU A C 1
ATOM 787 O O . LEU A 1 102 ? -21.189 0.157 25.480 1.00 92.38 102 LEU A O 1
ATOM 791 N N . VAL A 1 103 ? -22.878 -0.480 24.179 1.00 90.56 103 VAL A N 1
ATOM 792 C CA . VAL A 1 103 ? -23.463 0.869 24.106 1.00 90.56 103 VAL A CA 1
ATOM 793 C C . VAL A 1 103 ? -24.571 1.061 25.131 1.00 90.56 103 VAL A C 1
ATOM 795 O O . VAL A 1 103 ? -25.605 0.397 25.050 1.00 90.56 103 VAL A O 1
ATOM 798 N N . VAL A 1 104 ? -24.409 2.022 26.044 1.00 86.50 104 VAL A N 1
ATOM 799 C CA . VAL A 1 104 ? -25.380 2.313 27.111 1.00 86.50 104 VAL A CA 1
ATOM 800 C C . VAL A 1 104 ? -26.075 3.651 26.872 1.00 86.50 104 VAL A C 1
ATOM 802 O O . VAL A 1 104 ? -25.454 4.646 26.513 1.00 86.50 104 VAL A O 1
ATOM 805 N N . GLY A 1 105 ? -27.374 3.696 27.175 1.00 83.81 105 GLY A N 1
ATOM 806 C CA . GLY A 1 105 ? -28.158 4.929 27.208 1.00 83.81 105 GLY A CA 1
ATOM 807 C C . GLY A 1 105 ? -28.683 5.372 25.837 1.00 83.81 105 GLY A C 1
ATOM 808 O O . GLY A 1 105 ? -28.130 5.020 24.804 1.00 83.81 105 GLY A O 1
ATOM 809 N N . PRO A 1 106 ? -29.755 6.180 25.800 1.00 82.00 106 PRO A N 1
ATOM 810 C CA . PRO A 1 106 ? -30.574 6.392 24.599 1.00 82.00 106 PRO A CA 1
ATOM 811 C C . PRO A 1 106 ? -29.875 7.142 23.454 1.00 82.00 106 PRO A C 1
ATOM 813 O O . PRO A 1 106 ? -30.366 7.124 22.329 1.00 82.00 106 PRO A O 1
ATOM 816 N N . GLY A 1 107 ? -28.758 7.823 23.729 1.00 84.19 107 GLY A N 1
ATOM 817 C CA . GLY A 1 107 ? -27.998 8.584 22.731 1.00 84.19 107 GLY A CA 1
ATOM 818 C C . GLY A 1 107 ? -27.003 7.752 21.919 1.00 84.19 107 GLY A C 1
ATOM 819 O O . GLY A 1 107 ? -26.459 8.255 20.935 1.00 84.19 107 GLY A O 1
ATOM 820 N N . GLY A 1 108 ? -26.776 6.499 22.318 1.00 89.12 108 GLY A N 1
ATOM 821 C CA . GLY A 1 108 ? -25.680 5.702 21.793 1.00 89.12 108 GLY A CA 1
ATOM 822 C C . GLY A 1 108 ? -24.309 6.212 22.250 1.00 89.12 108 GLY A C 1
ATOM 823 O O . GLY A 1 108 ? -24.208 7.121 23.078 1.00 89.12 108 GLY A O 1
ATOM 824 N N . HIS A 1 109 ? -23.252 5.633 21.692 1.00 89.25 109 HIS A N 1
ATOM 825 C CA . HIS A 1 109 ? -21.875 6.092 21.870 1.00 89.25 109 HIS A CA 1
ATOM 826 C C . HIS A 1 109 ? -21.351 6.604 20.526 1.00 89.25 109 HIS A C 1
ATOM 828 O O . HIS A 1 109 ? -21.710 6.064 19.478 1.00 89.25 109 HIS A O 1
ATOM 834 N N . ALA A 1 110 ? -20.531 7.655 20.544 1.00 87.50 110 ALA A N 1
ATOM 835 C CA . ALA A 1 110 ? -19.854 8.114 19.336 1.00 87.50 110 ALA A CA 1
ATOM 836 C C . ALA A 1 110 ? -18.859 7.044 18.869 1.00 87.50 110 ALA A C 1
ATOM 838 O O . ALA A 1 110 ? -18.150 6.486 19.700 1.00 87.50 110 ALA A O 1
ATOM 839 N N . ASP A 1 111 ? -18.823 6.773 17.567 1.00 84.94 111 ASP A N 1
ATOM 840 C CA . ASP A 1 111 ? -17.720 6.055 16.932 1.00 84.94 111 ASP A CA 1
ATOM 841 C C . ASP A 1 111 ? -16.660 7.115 16.571 1.00 84.94 111 ASP A C 1
ATOM 843 O O . ASP A 1 111 ? -16.888 8.062 15.819 1.00 84.94 111 ASP A O 1
ATOM 847 N N . PHE A 1 112 ? -15.508 7.031 17.219 1.00 77.75 112 PHE A N 1
ATOM 848 C CA . PHE A 1 112 ? -14.329 7.856 17.005 1.00 77.75 112 PHE A CA 1
ATOM 849 C C . PHE A 1 112 ? -13.627 7.519 15.684 1.00 77.75 112 PHE A C 1
ATOM 851 O O . PHE A 1 112 ? -12.845 8.336 15.199 1.00 77.75 112 PHE A O 1
ATOM 858 N N . VAL A 1 113 ? -13.884 6.345 15.094 1.00 73.31 113 VAL A N 1
ATOM 859 C CA . VAL A 1 113 ? -13.242 5.899 13.849 1.00 73.31 113 VAL A CA 1
ATOM 860 C C . VAL A 1 113 ? -14.101 6.204 12.626 1.00 73.31 113 VAL A C 1
ATOM 862 O O . VAL A 1 113 ? -13.602 6.739 11.635 1.00 73.31 113 VAL A O 1
ATOM 865 N N . SER A 1 114 ? -15.391 5.880 12.676 1.00 72.50 114 SER A N 1
ATOM 866 C CA . SER A 1 114 ? -16.363 6.302 11.667 1.00 72.50 114 SER A CA 1
ATOM 867 C C . SER A 1 114 ? -17.202 7.401 12.289 1.00 72.50 114 SER A C 1
ATOM 869 O O . SER A 1 114 ? -17.738 7.194 13.358 1.00 72.50 114 SER A O 1
ATOM 871 N N . SER A 1 115 ? -17.311 8.577 11.674 1.00 73.50 115 SER A N 1
ATOM 872 C CA . SER A 1 115 ? -17.914 9.789 12.262 1.00 73.50 115 SER A CA 1
ATOM 873 C C . SER A 1 115 ? -19.422 9.710 12.616 1.00 73.50 115 SER A C 1
ATOM 875 O O . SER A 1 115 ? -20.120 10.725 12.567 1.00 73.50 115 SER A O 1
ATOM 877 N N . GLY A 1 116 ? -19.967 8.522 12.873 1.00 85.25 116 GLY A N 1
ATOM 878 C CA . GLY A 1 116 ? -21.328 8.248 13.310 1.00 85.25 116 GLY A CA 1
ATOM 879 C C . GLY A 1 116 ? -21.420 7.859 14.789 1.00 85.25 116 GLY A C 1
ATOM 880 O O . GLY A 1 116 ? -20.480 8.005 15.563 1.00 85.25 116 GLY A O 1
ATOM 881 N N . ASN A 1 117 ? -22.594 7.357 15.172 1.00 89.19 117 ASN A N 1
ATOM 882 C CA . ASN A 1 117 ? -22.842 6.799 16.499 1.00 89.19 117 ASN A CA 1
ATOM 883 C C . ASN A 1 117 ? -23.145 5.308 16.377 1.00 89.19 117 ASN A C 1
ATOM 885 O O . ASN A 1 117 ? -23.923 4.896 15.511 1.00 89.19 117 ASN A O 1
ATOM 889 N N . VAL A 1 118 ? -22.616 4.522 17.308 1.00 90.38 118 VAL A N 1
ATOM 890 C CA . VAL A 1 118 ? -23.094 3.165 17.552 1.00 90.38 118 VAL A CA 1
ATOM 891 C C . VAL A 1 118 ? -24.397 3.272 18.344 1.00 90.38 118 VAL A C 1
ATOM 893 O O . VAL A 1 118 ? -24.460 3.932 19.385 1.00 90.38 118 VAL A O 1
ATOM 896 N N . GLY A 1 119 ? -25.464 2.677 17.810 1.00 90.62 119 GLY A N 1
ATOM 897 C CA . GLY A 1 119 ? -26.797 2.736 18.409 1.00 90.62 119 GLY A CA 1
ATOM 898 C C . GLY A 1 119 ? -26.865 2.044 19.777 1.00 90.62 119 GLY A C 1
ATOM 899 O O . GLY A 1 119 ? -26.072 1.142 20.046 1.00 90.62 119 GLY A O 1
ATOM 900 N N . PRO A 1 120 ? -27.809 2.447 20.647 1.00 88.81 120 PRO A N 1
ATOM 901 C CA . PRO A 1 120 ? -27.943 1.879 21.983 1.00 88.81 120 PRO A CA 1
ATOM 902 C C . PRO A 1 120 ? -28.288 0.392 21.965 1.00 88.81 120 PRO A C 1
ATOM 904 O O . PRO A 1 120 ? -29.120 -0.059 21.174 1.00 88.81 120 PRO A O 1
ATOM 907 N N . ASN A 1 121 ? -27.704 -0.361 22.898 1.00 90.06 121 ASN A N 1
ATOM 908 C CA . ASN A 1 121 ? -28.101 -1.739 23.136 1.00 90.06 121 ASN A CA 1
ATOM 909 C C . ASN A 1 121 ? -29.301 -1.778 24.091 1.00 90.06 121 ASN A C 1
ATOM 911 O O . ASN A 1 121 ? -29.180 -1.438 25.269 1.00 90.06 121 ASN A O 1
ATOM 915 N N . SER A 1 122 ? -30.439 -2.271 23.596 1.00 88.69 122 SER A N 1
ATOM 916 C CA . SER A 1 122 ? -31.678 -2.415 24.381 1.00 88.69 122 SER A CA 1
ATOM 917 C C . SER A 1 122 ? -31.528 -3.262 25.652 1.00 88.69 122 SER A C 1
ATOM 919 O O . SER A 1 122 ? -32.292 -3.095 26.603 1.00 88.69 122 SER A O 1
ATOM 921 N N . ALA A 1 123 ? -30.507 -4.128 25.726 1.00 86.44 123 ALA A N 1
ATOM 922 C CA . ALA A 1 123 ? -30.176 -4.857 26.949 1.00 86.44 123 ALA A CA 1
ATOM 923 C C . ALA A 1 123 ? -29.853 -3.918 28.128 1.00 86.44 123 ALA A C 1
ATOM 925 O O . ALA A 1 123 ? -29.985 -4.328 29.283 1.00 86.44 123 ALA A O 1
ATOM 926 N N . TYR A 1 124 ? -29.470 -2.663 27.854 1.00 84.94 124 TYR A N 1
ATOM 927 C CA . TYR A 1 124 ? -29.161 -1.663 28.870 1.00 84.94 124 TYR A CA 1
ATOM 928 C C . TYR A 1 124 ? -30.247 -0.606 29.112 1.00 84.94 124 TYR A C 1
ATOM 930 O O . TYR A 1 124 ? -30.053 0.240 29.988 1.00 84.94 124 TYR A O 1
ATOM 938 N N . ASP A 1 125 ? -31.398 -0.655 28.434 1.00 82.75 125 ASP A N 1
ATOM 939 C CA . ASP A 1 125 ? -32.471 0.349 28.591 1.00 82.75 125 ASP A CA 1
ATOM 940 C C . ASP A 1 125 ? -32.946 0.478 30.053 1.00 82.75 125 ASP A C 1
ATOM 942 O O . ASP A 1 125 ? -33.310 1.556 30.530 1.00 82.75 125 ASP A O 1
ATOM 946 N N . GLY A 1 126 ? -32.873 -0.621 30.810 1.00 78.06 126 GLY A N 1
ATOM 947 C CA . GLY A 1 126 ? -33.208 -0.653 32.232 1.00 78.06 126 GLY A CA 1
ATOM 948 C C . GLY A 1 126 ? -32.207 0.073 33.138 1.00 78.06 126 GLY A C 1
ATOM 949 O O . GLY A 1 126 ? -32.612 0.565 34.194 1.00 78.06 126 GLY A O 1
ATOM 950 N N . PHE A 1 127 ? -30.930 0.201 32.750 1.00 78.62 127 PHE A N 1
ATOM 951 C CA . PHE A 1 127 ? -29.892 0.778 33.619 1.00 78.62 127 PHE A CA 1
ATOM 952 C C . PHE A 1 127 ? -30.083 2.267 33.859 1.00 78.62 127 PHE A C 1
ATOM 954 O O . PHE A 1 127 ? -29.913 2.725 34.986 1.00 78.62 127 PHE A O 1
ATOM 961 N N . THR A 1 128 ? -30.515 3.019 32.847 1.00 74.75 128 THR A N 1
ATOM 962 C CA . THR A 1 128 ? -30.840 4.443 33.024 1.00 74.75 128 THR A CA 1
ATOM 963 C C . THR A 1 128 ? -32.052 4.661 33.928 1.00 74.75 128 THR A C 1
ATOM 965 O O . THR A 1 128 ? -32.245 5.752 34.452 1.00 74.75 128 THR A O 1
ATOM 968 N N . SER A 1 129 ? -32.863 3.619 34.133 1.00 80.19 129 SER A N 1
ATOM 969 C CA . SER A 1 129 ? -34.045 3.637 34.995 1.00 80.19 129 SER A CA 1
ATOM 970 C C . SER A 1 129 ? -33.854 2.888 36.313 1.00 80.19 129 SER A C 1
ATOM 972 O O . SER A 1 129 ? -34.814 2.767 37.072 1.00 80.19 129 SER A O 1
ATOM 974 N N . ILE A 1 130 ? -32.647 2.381 36.608 1.00 80.88 130 ILE A N 1
ATOM 975 C CA . ILE A 1 130 ? -32.440 1.469 37.739 1.00 80.88 130 ILE A CA 1
ATOM 976 C C . ILE A 1 130 ? -32.854 2.135 39.053 1.00 80.88 130 ILE A C 1
ATOM 978 O O . ILE A 1 130 ? -33.589 1.533 39.828 1.00 80.88 130 ILE A O 1
ATOM 982 N N . ASP A 1 131 ? -32.538 3.420 39.234 1.00 77.38 131 ASP A N 1
ATOM 983 C CA . ASP A 1 131 ? -32.941 4.205 40.406 1.00 77.38 131 ASP A CA 1
ATOM 984 C C . ASP A 1 131 ? -34.468 4.245 40.599 1.00 77.38 131 ASP A C 1
ATOM 986 O O . ASP A 1 131 ? -34.956 4.263 41.731 1.00 77.38 131 ASP A O 1
ATOM 990 N N . GLY A 1 132 ? -35.229 4.193 39.500 1.00 82.19 132 GLY A N 1
ATOM 991 C CA . GLY A 1 132 ? -36.690 4.110 39.489 1.00 82.19 132 GLY A CA 1
ATOM 992 C C . GLY A 1 132 ? -37.254 2.687 39.599 1.00 82.19 132 GLY A C 1
ATOM 993 O O . GLY A 1 132 ? -38.393 2.529 40.034 1.00 82.19 132 GLY A O 1
ATOM 994 N N . LEU A 1 133 ? -36.471 1.653 39.275 1.00 82.25 133 LEU A N 1
ATOM 995 C CA . LEU A 1 133 ? -36.873 0.241 39.359 1.00 82.25 133 LEU A CA 1
ATOM 996 C C . LEU A 1 133 ? -36.616 -0.387 40.731 1.00 82.25 133 LEU A C 1
ATOM 998 O O . LEU A 1 133 ? -37.361 -1.271 41.151 1.00 82.25 133 LEU A O 1
ATOM 1002 N N . ILE A 1 134 ? -35.596 0.083 41.453 1.00 85.75 134 ILE A N 1
ATOM 1003 C CA . ILE A 1 134 ? -35.261 -0.424 42.789 1.00 85.75 134 ILE A CA 1
ATOM 1004 C C . ILE A 1 134 ? -35.549 0.536 43.960 1.00 85.75 134 ILE A C 1
ATOM 1006 O O . ILE A 1 134 ? -34.960 0.338 45.024 1.00 85.75 134 ILE A O 1
ATOM 1010 N N . PRO A 1 135 ? -36.439 1.551 43.892 1.00 83.50 135 PRO A N 1
ATOM 1011 C CA . PRO A 1 135 ? -36.595 2.526 44.974 1.00 83.50 135 PRO A CA 1
ATOM 1012 C C . PRO A 1 135 ? -37.067 1.858 46.269 1.00 83.50 135 PRO A C 1
ATOM 1014 O O . PRO A 1 135 ? -36.604 2.220 47.347 1.00 83.50 135 PRO A O 1
ATOM 1017 N N . THR A 1 136 ? -37.888 0.812 46.155 1.00 89.25 136 THR A N 1
ATOM 1018 C CA . THR A 1 136 ? -38.421 0.030 47.278 1.00 89.25 136 THR A CA 1
ATOM 1019 C C . THR A 1 136 ? -37.438 -0.989 47.850 1.00 89.25 136 THR A C 1
ATOM 1021 O O . THR A 1 136 ? -37.701 -1.540 48.917 1.00 89.25 136 THR A O 1
ATOM 1024 N N . TRP A 1 137 ? -36.306 -1.249 47.184 1.00 89.62 137 TRP A N 1
ATOM 1025 C CA . TRP A 1 137 ? -35.284 -2.138 47.730 1.00 89.62 137 TRP A CA 1
ATOM 1026 C C . TRP A 1 137 ? -34.660 -1.486 48.964 1.00 89.62 137 TRP A C 1
ATOM 1028 O O . TRP A 1 137 ? -33.987 -0.453 48.866 1.00 89.62 137 TRP A O 1
ATOM 1038 N N . ALA A 1 138 ? -34.909 -2.093 50.119 1.00 88.88 138 ALA A N 1
ATOM 1039 C CA . ALA A 1 138 ? -34.465 -1.633 51.425 1.00 88.88 138 ALA A CA 1
ATOM 1040 C C . ALA A 1 138 ? -33.450 -2.609 52.038 1.00 88.88 138 ALA A C 1
ATOM 1042 O O . ALA A 1 138 ? -33.311 -3.750 51.596 1.00 88.88 138 ALA A O 1
ATOM 1043 N N . GLY A 1 139 ? -32.748 -2.150 53.073 1.00 92.12 139 GLY A N 1
ATOM 1044 C CA . GLY A 1 139 ? -31.694 -2.907 53.745 1.00 92.12 139 GLY A CA 1
ATOM 1045 C C . GLY A 1 139 ? -30.292 -2.556 53.247 1.00 92.12 139 GLY A C 1
ATOM 1046 O O . GLY A 1 139 ? -30.109 -1.934 52.198 1.00 92.12 139 GLY A O 1
ATOM 1047 N N . ILE A 1 140 ? -29.291 -2.961 54.031 1.00 89.44 140 ILE A N 1
ATOM 1048 C CA . ILE A 1 140 ? -27.887 -2.569 53.843 1.00 89.44 140 ILE A CA 1
ATOM 1049 C C . ILE A 1 140 ? -27.387 -2.971 52.448 1.00 89.44 140 ILE A C 1
ATOM 1051 O O . ILE A 1 140 ? -26.846 -2.136 51.733 1.00 89.44 140 ILE A O 1
ATOM 1055 N N . ALA A 1 141 ? -27.659 -4.203 52.004 1.00 88.31 141 ALA A N 1
ATOM 1056 C CA . ALA A 1 141 ? -27.221 -4.695 50.695 1.00 88.31 141 ALA A CA 1
ATOM 1057 C C . ALA A 1 141 ? -27.798 -3.886 49.518 1.00 88.31 141 ALA A C 1
ATOM 1059 O O . ALA A 1 141 ? -27.067 -3.515 48.600 1.00 88.31 141 ALA A O 1
ATOM 1060 N N . ALA A 1 142 ? -29.094 -3.562 49.558 1.00 88.00 142 ALA A N 1
ATOM 1061 C CA . ALA A 1 142 ? -29.740 -2.752 48.528 1.00 88.00 142 ALA A CA 1
ATOM 1062 C C . ALA A 1 142 ? -29.160 -1.333 48.473 1.00 88.00 142 ALA A C 1
ATOM 1064 O O . ALA A 1 142 ? -28.942 -0.783 47.393 1.00 88.00 142 ALA A O 1
ATOM 1065 N N . GLN A 1 143 ? -28.879 -0.744 49.635 1.00 87.19 143 GLN A N 1
ATOM 1066 C CA . GLN A 1 143 ? -28.299 0.590 49.724 1.00 87.19 143 GLN A CA 1
ATOM 1067 C C . GLN A 1 143 ? -26.839 0.612 49.252 1.00 87.19 143 GLN A C 1
ATOM 1069 O O . GLN A 1 143 ? -26.441 1.540 48.545 1.00 87.19 143 GLN A O 1
ATOM 1074 N N . THR A 1 144 ? -26.065 -0.438 49.537 1.00 89.31 144 THR A N 1
ATOM 1075 C CA . THR A 1 144 ? -24.721 -0.629 48.976 1.00 89.31 144 THR A CA 1
ATOM 1076 C C . THR A 1 144 ? -24.772 -0.800 47.459 1.00 89.31 144 THR A C 1
ATOM 1078 O O . THR A 1 144 ? -24.013 -0.139 46.756 1.00 89.31 144 THR A O 1
ATOM 1081 N N . PHE A 1 145 ? -25.695 -1.604 46.921 1.00 87.94 145 PHE A N 1
ATOM 1082 C CA . PHE A 1 145 ? -25.860 -1.759 45.472 1.00 87.94 145 PHE A CA 1
ATOM 1083 C C . PHE A 1 145 ? -26.163 -0.416 44.786 1.00 87.94 145 PHE A C 1
ATOM 1085 O O . PHE A 1 145 ? -25.468 -0.040 43.842 1.00 87.94 145 PHE A O 1
ATOM 1092 N N . LYS A 1 146 ? -27.139 0.341 45.307 1.00 85.94 146 LYS A N 1
ATOM 1093 C CA . LYS A 1 146 ? -27.540 1.662 44.786 1.00 85.94 146 LYS A CA 1
ATOM 1094 C C . LYS A 1 146 ? -26.415 2.690 44.813 1.00 85.94 146 LYS A C 1
ATOM 1096 O O . LYS A 1 146 ? -26.262 3.454 43.875 1.00 85.94 146 LYS A O 1
ATOM 1101 N N . THR A 1 147 ? -25.646 2.741 45.897 1.00 86.88 147 THR A N 1
ATOM 1102 C CA . THR A 1 147 ? -24.625 3.787 46.078 1.00 86.88 147 THR A CA 1
ATOM 1103 C C . THR A 1 147 ? -23.276 3.417 45.474 1.00 86.88 147 THR A C 1
ATOM 1105 O O . THR A 1 147 ? -22.526 4.299 45.065 1.00 86.88 147 THR A O 1
ATOM 1108 N N . SER A 1 148 ? -22.950 2.123 45.418 1.00 85.69 148 SER A N 1
ATOM 1109 C CA . SER A 1 148 ? -21.600 1.658 45.087 1.00 85.69 148 SER A CA 1
ATOM 1110 C C . SER A 1 148 ? -21.513 0.925 43.755 1.00 85.69 148 SER A C 1
ATOM 1112 O O . SER A 1 148 ? -20.472 1.013 43.108 1.00 85.69 148 SER A O 1
ATOM 1114 N N . PHE A 1 149 ? -22.560 0.206 43.340 1.00 86.25 149 PHE A N 1
ATOM 1115 C CA . PHE A 1 149 ? -22.518 -0.644 42.149 1.00 86.25 149 PHE A CA 1
ATOM 1116 C C . PHE A 1 149 ? -23.225 0.006 40.959 1.00 86.25 149 PHE A C 1
ATOM 1118 O O . PHE A 1 149 ? -22.576 0.295 39.957 1.00 86.25 149 PHE A O 1
ATOM 1125 N N . ALA A 1 150 ? -24.520 0.308 41.091 1.00 85.56 150 ALA A N 1
ATOM 1126 C CA . ALA A 1 150 ? -25.346 0.841 40.006 1.00 85.56 150 ALA A CA 1
ATOM 1127 C C . ALA A 1 150 ? -24.743 2.079 39.299 1.00 85.56 150 ALA A C 1
ATOM 1129 O O . ALA A 1 150 ? -24.647 2.050 38.071 1.00 85.56 150 ALA A O 1
ATOM 1130 N N . PRO A 1 151 ? -24.222 3.106 40.006 1.00 85.38 151 PRO A N 1
ATOM 1131 C CA . PRO A 1 151 ? -23.662 4.297 39.363 1.00 85.38 151 PRO A CA 1
ATOM 1132 C C . PRO A 1 151 ? -22.362 4.035 38.592 1.00 85.38 151 PRO A C 1
ATOM 1134 O O . PRO A 1 151 ? -21.965 4.849 37.763 1.00 85.38 151 PRO A O 1
ATOM 1137 N N . ARG A 1 152 ? -21.667 2.920 38.866 1.00 86.19 152 ARG A N 1
ATOM 1138 C CA . ARG A 1 152 ? -20.387 2.587 38.218 1.00 86.19 152 ARG A CA 1
ATOM 1139 C C . ARG A 1 152 ? -20.563 1.871 36.887 1.00 86.19 152 ARG A C 1
ATOM 1141 O O . ARG A 1 152 ? -19.648 1.916 36.073 1.00 86.19 152 ARG A O 1
ATOM 1148 N N . ILE A 1 153 ? -21.701 1.214 36.663 1.00 84.38 153 ILE A N 1
ATOM 1149 C CA . ILE A 1 153 ? -21.923 0.375 35.478 1.00 84.38 153 ILE A CA 1
ATOM 1150 C C . ILE A 1 153 ? -21.760 1.172 34.178 1.00 84.38 153 ILE A C 1
ATOM 1152 O O . ILE A 1 153 ? -20.976 0.722 33.346 1.00 84.38 153 ILE A O 1
ATOM 1156 N N . PRO A 1 154 ? -22.371 2.366 34.003 1.00 83.56 154 PRO A N 1
ATOM 1157 C CA . PRO A 1 154 ? -22.183 3.136 32.773 1.00 83.56 154 PRO A CA 1
ATOM 1158 C C . PRO A 1 154 ? -20.715 3.483 32.506 1.00 83.56 154 PRO A C 1
ATOM 1160 O O . PRO A 1 154 ? -20.259 3.387 31.375 1.00 83.56 154 PRO A O 1
ATOM 1163 N N . ALA A 1 155 ? -19.953 3.827 33.550 1.00 84.38 155 ALA A N 1
ATOM 1164 C CA . ALA A 1 155 ? -18.533 4.142 33.415 1.00 84.38 155 ALA A CA 1
ATOM 1165 C C . ALA A 1 155 ? -17.691 2.908 33.046 1.00 84.38 155 ALA A C 1
ATOM 1167 O O . ALA A 1 155 ? -16.769 3.017 32.246 1.00 84.38 155 ALA A O 1
ATOM 1168 N N . VAL A 1 156 ? -18.001 1.736 33.611 1.00 86.06 156 VAL A N 1
ATOM 1169 C CA . VAL A 1 156 ? -17.316 0.479 33.263 1.00 86.06 156 VAL A CA 1
ATOM 1170 C C . VAL A 1 156 ? -17.592 0.105 31.811 1.00 86.06 156 VAL A C 1
ATOM 1172 O O . VAL A 1 156 ? -16.646 -0.131 31.070 1.00 86.06 156 VAL A O 1
ATOM 1175 N N . VAL A 1 157 ? -18.859 0.125 31.394 1.00 88.38 157 VAL A N 1
ATOM 1176 C CA . VAL A 1 157 ? -19.242 -0.228 30.023 1.00 88.38 157 VAL A CA 1
ATOM 1177 C C . VAL A 1 157 ? -18.674 0.774 29.013 1.00 88.38 157 VAL A C 1
ATOM 1179 O O . VAL A 1 157 ? -18.177 0.367 27.971 1.00 88.38 157 VAL A O 1
ATOM 1182 N N . TRP A 1 158 ? -18.654 2.070 29.339 1.00 85.00 158 TRP A N 1
ATOM 1183 C CA . TRP A 1 158 ? -17.975 3.075 28.517 1.00 85.00 158 TRP A CA 1
ATOM 1184 C C . TRP A 1 158 ? -16.476 2.788 28.369 1.00 85.00 158 TRP A C 1
ATOM 1186 O O . TRP A 1 158 ? -15.947 2.842 27.266 1.00 85.00 158 TRP A O 1
ATOM 1196 N N . ASN A 1 159 ? -15.782 2.440 29.456 1.00 84.06 159 ASN A N 1
ATOM 1197 C CA . ASN A 1 159 ? -14.358 2.107 29.384 1.00 84.06 159 ASN A CA 1
ATOM 1198 C C . ASN A 1 159 ? -14.101 0.842 28.550 1.00 84.06 159 ASN A C 1
ATOM 1200 O O . ASN A 1 159 ? -13.122 0.793 27.809 1.00 84.06 159 ASN A O 1
ATOM 1204 N N . GLU A 1 160 ? -14.967 -0.170 28.656 1.00 89.38 160 GLU A N 1
ATOM 1205 C CA . GLU A 1 160 ? -14.909 -1.378 27.823 1.00 89.38 160 GLU A CA 1
ATOM 1206 C C . GLU A 1 160 ? -15.176 -1.053 26.348 1.00 89.38 160 GLU A C 1
ATOM 1208 O O . GLU A 1 160 ? -14.458 -1.538 25.476 1.00 89.38 160 GLU A O 1
ATOM 1213 N N . PHE A 1 161 ? -16.149 -0.184 26.062 1.00 89.88 161 PHE A N 1
ATOM 1214 C CA . PHE A 1 161 ? -16.420 0.313 24.714 1.00 89.88 161 PHE A CA 1
ATOM 1215 C C . PHE A 1 161 ? -15.185 1.010 24.128 1.00 89.88 161 PHE A C 1
ATOM 1217 O O . PHE A 1 161 ? -14.683 0.586 23.087 1.00 89.88 161 PHE A O 1
ATOM 1224 N N . SER A 1 162 ? -14.623 1.993 24.841 1.00 85.00 162 SER A N 1
ATOM 1225 C CA . SER A 1 162 ? -13.416 2.712 24.413 1.00 85.00 162 SER A CA 1
ATOM 1226 C C . SER A 1 162 ? -12.213 1.784 24.218 1.00 85.00 162 SER A C 1
ATOM 1228 O O . SER A 1 162 ? -11.384 2.019 23.343 1.00 85.00 162 SER A O 1
ATOM 1230 N N . ALA A 1 163 ? -12.099 0.723 25.022 1.00 85.00 163 ALA A N 1
ATOM 1231 C CA . ALA A 1 163 ? -11.050 -0.282 24.880 1.00 85.00 163 ALA A CA 1
ATOM 1232 C C . ALA A 1 163 ? -11.174 -1.069 23.569 1.00 85.00 163 ALA A C 1
ATOM 1234 O O . ALA A 1 163 ? -10.199 -1.194 22.825 1.00 85.00 163 ALA A O 1
ATOM 1235 N N . VAL A 1 164 ? -12.369 -1.593 23.281 1.00 90.56 164 VAL A N 1
ATOM 1236 C CA . VAL A 1 164 ? -12.649 -2.341 22.045 1.00 90.56 164 VAL A CA 1
ATOM 1237 C C . VAL A 1 164 ? -12.446 -1.446 20.826 1.00 90.56 164 VA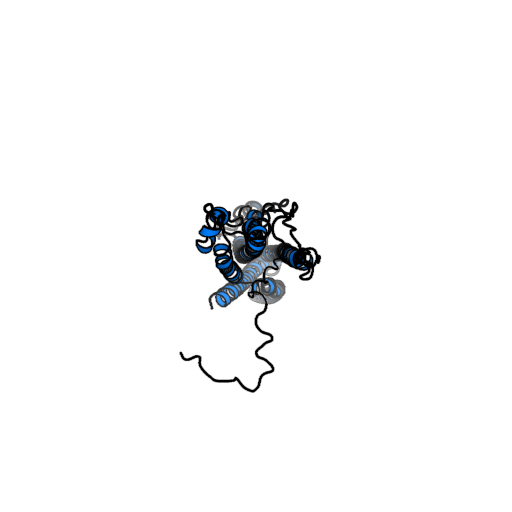L A C 1
ATOM 1239 O O . VAL A 1 164 ? -11.856 -1.860 19.830 1.00 90.56 164 VAL A O 1
ATOM 1242 N N . GLU A 1 165 ? -12.880 -0.198 20.919 1.00 86.50 165 GLU A N 1
ATOM 1243 C CA . GLU A 1 165 ? -12.739 0.770 19.846 1.00 86.50 165 GLU A CA 1
ATOM 1244 C C . GLU A 1 165 ? -11.281 1.166 19.597 1.00 86.50 165 GLU A C 1
ATOM 1246 O O . GLU A 1 165 ? -10.829 1.209 18.451 1.00 86.50 165 GLU A O 1
ATOM 1251 N N . GLY A 1 166 ? -10.517 1.355 20.676 1.00 82.50 166 GLY A N 1
ATOM 1252 C CA . GLY A 1 166 ? -9.077 1.566 20.617 1.00 82.50 166 GLY A CA 1
ATOM 1253 C C . GLY A 1 166 ? -8.354 0.426 19.901 1.00 82.50 166 GLY A C 1
ATOM 1254 O O . GLY A 1 166 ? -7.411 0.689 19.170 1.00 82.50 166 GLY A O 1
ATOM 1255 N N . LEU A 1 167 ? -8.811 -0.825 20.032 1.00 87.25 167 LEU A N 1
ATOM 1256 C CA . LEU A 1 167 ? -8.262 -1.966 19.283 1.00 87.25 167 LEU A CA 1
ATOM 1257 C C . LEU A 1 167 ? -8.707 -1.990 17.814 1.00 87.25 167 LEU A C 1
ATOM 1259 O O . LEU A 1 167 ? -7.938 -2.387 16.938 1.00 87.25 167 LEU A O 1
ATOM 1263 N N . ARG A 1 168 ? -9.938 -1.557 17.533 1.00 88.12 168 ARG A N 1
ATOM 1264 C CA . ARG A 1 168 ? -10.501 -1.511 16.178 1.00 88.12 168 ARG A CA 1
ATOM 1265 C C . ARG A 1 168 ? -9.804 -0.482 15.291 1.00 88.12 168 ARG A C 1
ATOM 1267 O O . ARG A 1 168 ? -9.521 -0.780 14.132 1.00 88.12 168 ARG A O 1
ATOM 1274 N N . GLY A 1 169 ? -9.500 0.702 15.824 1.00 83.75 169 GLY A N 1
ATOM 1275 C CA . GLY A 1 169 ? -8.867 1.793 15.074 1.00 83.75 169 GLY A CA 1
ATOM 1276 C C . GLY A 1 169 ? -7.576 1.381 14.343 1.00 83.75 169 GLY A C 1
ATOM 1277 O O . GLY A 1 169 ? -7.514 1.515 13.121 1.00 83.75 169 GLY A O 1
ATOM 1278 N N . PRO A 1 170 ? -6.561 0.827 15.032 1.00 82.12 170 PRO A N 1
ATOM 1279 C CA . PRO A 1 170 ? -5.321 0.367 14.410 1.00 82.12 170 PRO A CA 1
ATOM 1280 C C . PRO A 1 170 ? -5.506 -0.755 13.384 1.00 82.12 170 PRO A C 1
ATOM 1282 O O . PRO A 1 170 ? -4.728 -0.824 12.438 1.00 82.12 170 PRO A O 1
ATOM 1285 N N . LEU A 1 171 ? -6.520 -1.619 13.528 1.00 85.38 171 LEU A N 1
ATOM 1286 C CA . LEU A 1 171 ? -6.824 -2.648 12.524 1.00 85.38 171 LEU A CA 1
ATOM 1287 C C . LEU A 1 171 ? -7.320 -2.019 11.217 1.00 85.38 171 LEU A C 1
ATOM 1289 O O . LEU A 1 171 ? -6.839 -2.378 10.147 1.00 85.38 171 LEU A O 1
ATOM 1293 N N . LEU A 1 172 ? -8.216 -1.033 11.296 1.00 83.81 172 LEU A N 1
ATOM 1294 C CA . LEU A 1 172 ? -8.668 -0.271 10.123 1.00 83.81 172 LEU A CA 1
ATOM 1295 C C . LEU A 1 172 ? -7.540 0.591 9.529 1.00 83.81 172 LEU A C 1
ATOM 1297 O O . LEU A 1 172 ? -7.427 0.740 8.310 1.00 83.81 172 LEU A O 1
ATOM 1301 N N . GLY A 1 173 ? -6.655 1.108 10.385 1.00 80.06 173 GLY A N 1
ATOM 1302 C CA . GLY A 1 173 ? -5.423 1.771 9.962 1.00 80.06 173 GLY A CA 1
ATOM 1303 C C . GLY A 1 173 ? -4.490 0.834 9.191 1.00 80.06 173 GLY A C 1
ATOM 1304 O O . GLY A 1 173 ? -3.988 1.211 8.136 1.00 80.06 173 GLY A O 1
ATOM 1305 N N . ALA A 1 174 ? -4.298 -0.398 9.670 1.00 83.56 174 ALA A N 1
ATOM 1306 C CA . ALA A 1 174 ? -3.505 -1.417 8.986 1.00 83.56 174 ALA A CA 1
ATOM 1307 C C . ALA A 1 174 ? -4.147 -1.848 7.659 1.00 83.56 174 ALA A C 1
ATOM 1309 O O . ALA A 1 174 ? -3.442 -1.950 6.661 1.00 83.56 174 ALA A O 1
ATOM 1310 N N . GLU A 1 175 ? -5.468 -2.052 7.616 1.00 85.44 175 GLU A N 1
ATOM 1311 C CA . GLU A 1 175 ? -6.199 -2.300 6.364 1.00 85.44 175 GLU A CA 1
ATOM 1312 C C . GLU A 1 175 ? -5.870 -1.227 5.320 1.00 85.44 175 GLU A C 1
ATOM 1314 O O . GLU A 1 175 ? -5.414 -1.554 4.226 1.00 85.44 175 GLU A O 1
ATOM 1319 N N . THR A 1 176 ? -6.054 0.044 5.688 1.00 81.06 176 THR A N 1
ATOM 1320 C CA . THR A 1 176 ? -5.817 1.186 4.795 1.00 81.06 176 THR A CA 1
ATOM 1321 C C . THR A 1 176 ? -4.353 1.256 4.361 1.00 81.06 176 THR A C 1
ATOM 1323 O O . THR A 1 176 ? -4.077 1.417 3.177 1.00 81.06 176 THR A O 1
ATOM 1326 N N . LEU A 1 177 ? -3.412 1.082 5.299 1.00 81.94 177 LEU A N 1
ATOM 1327 C CA . LEU A 1 177 ? -1.974 1.091 5.020 1.00 81.94 177 LEU A CA 1
ATOM 1328 C C . LEU A 1 177 ? -1.606 0.086 3.926 1.00 81.94 177 LEU A C 1
ATOM 1330 O O . LEU A 1 177 ? -0.956 0.444 2.948 1.00 81.94 177 LEU A O 1
ATOM 1334 N N . TRP A 1 178 ? -2.019 -1.171 4.090 1.00 86.19 178 TRP A N 1
ATOM 1335 C CA . TRP A 1 178 ? -1.641 -2.237 3.166 1.00 86.19 178 TRP A CA 1
ATOM 1336 C C . TRP A 1 178 ? -2.394 -2.169 1.834 1.00 86.19 178 TRP A C 1
ATOM 1338 O O . TRP A 1 178 ? -1.880 -2.658 0.828 1.00 86.19 178 TRP A O 1
ATOM 1348 N N . ASP A 1 179 ? -3.597 -1.587 1.805 1.00 84.75 179 ASP A N 1
ATOM 1349 C CA . ASP A 1 179 ? -4.345 -1.364 0.563 1.00 84.75 179 ASP A CA 1
ATOM 1350 C C . ASP A 1 179 ? -3.680 -0.276 -0.290 1.00 84.75 179 ASP A C 1
ATOM 1352 O O . ASP A 1 179 ? -3.405 -0.490 -1.470 1.00 84.75 179 ASP A O 1
ATOM 1356 N N . GLU A 1 180 ? -3.341 0.860 0.323 1.00 80.19 180 GLU A N 1
ATOM 1357 C CA . GLU A 1 180 ? -2.642 1.957 -0.353 1.00 80.19 180 GLU A CA 1
ATOM 1358 C C . GLU A 1 180 ? -1.230 1.540 -0.784 1.00 80.19 180 GLU A C 1
ATOM 1360 O O . GLU A 1 180 ? -0.873 1.732 -1.941 1.00 80.19 180 GLU A O 1
ATOM 1365 N N . ALA A 1 181 ? -0.476 0.843 0.075 1.00 86.06 181 ALA A N 1
ATOM 1366 C CA . ALA A 1 181 ? 0.853 0.327 -0.260 1.00 86.06 181 ALA A CA 1
ATOM 1367 C C . ALA A 1 181 ? 0.852 -0.546 -1.533 1.00 86.06 181 ALA A C 1
ATOM 1369 O O . ALA A 1 181 ? 1.744 -0.446 -2.374 1.00 86.06 181 ALA A O 1
ATOM 1370 N N . ARG A 1 182 ? -0.172 -1.387 -1.723 1.00 89.19 182 ARG A N 1
ATOM 1371 C CA . ARG A 1 182 ? -0.313 -2.205 -2.941 1.00 89.19 182 ARG A CA 1
ATOM 1372 C C . ARG A 1 182 ? -0.573 -1.358 -4.180 1.00 89.19 182 ARG A C 1
ATOM 1374 O O . ARG A 1 182 ? 0.024 -1.621 -5.222 1.00 89.19 182 ARG A O 1
ATOM 1381 N N . LYS A 1 183 ? -1.456 -0.361 -4.078 1.00 83.88 183 LYS A N 1
ATOM 1382 C CA . LYS A 1 183 ? -1.750 0.561 -5.186 1.00 83.88 183 LYS A CA 1
ATOM 1383 C C . LYS A 1 183 ? -0.508 1.357 -5.573 1.00 83.88 183 LYS A C 1
ATOM 1385 O O . LYS A 1 183 ? -0.220 1.471 -6.759 1.00 83.88 183 LYS A O 1
ATOM 1390 N N . ASP A 1 184 ? 0.238 1.826 -4.581 1.00 82.19 184 ASP A N 1
ATOM 1391 C CA . ASP A 1 184 ? 1.466 2.600 -4.735 1.00 82.19 184 ASP A CA 1
ATOM 1392 C C . ASP A 1 184 ? 2.568 1.807 -5.462 1.00 82.19 184 ASP A C 1
ATOM 1394 O O . ASP A 1 184 ? 3.203 2.326 -6.381 1.00 82.19 184 ASP A O 1
ATOM 1398 N N . VAL A 1 185 ? 2.756 0.521 -5.137 1.00 89.62 185 VAL A N 1
ATOM 1399 C CA . VAL A 1 185 ? 3.700 -0.354 -5.862 1.00 89.62 185 VAL A CA 1
ATOM 1400 C C . VAL A 1 185 ? 3.288 -0.539 -7.324 1.00 89.62 185 VAL A C 1
ATOM 1402 O O . VAL A 1 185 ? 4.129 -0.415 -8.214 1.00 89.62 185 VAL A O 1
ATOM 1405 N N . CYS A 1 186 ? 2.006 -0.800 -7.597 1.00 86.44 186 CYS A N 1
ATOM 1406 C CA . CYS A 1 186 ? 1.512 -0.916 -8.973 1.00 86.44 186 CYS A CA 1
ATOM 1407 C C . CYS A 1 186 ? 1.696 0.396 -9.751 1.00 86.44 186 CYS A C 1
ATOM 1409 O O . CYS A 1 186 ? 2.180 0.384 -10.880 1.00 86.44 186 CYS A O 1
ATOM 1411 N N . ALA A 1 187 ? 1.382 1.529 -9.119 1.00 83.62 187 ALA A N 1
ATOM 1412 C CA . ALA A 1 187 ? 1.565 2.860 -9.684 1.00 83.62 187 ALA A CA 1
ATOM 1413 C C . ALA A 1 187 ? 3.031 3.155 -10.039 1.00 83.62 187 ALA A C 1
ATOM 1415 O O . ALA A 1 187 ? 3.298 3.729 -11.094 1.00 83.62 187 ALA A O 1
ATOM 1416 N N . LEU A 1 188 ? 3.985 2.733 -9.200 1.00 86.69 188 LEU A N 1
ATOM 1417 C CA . LEU A 1 188 ? 5.419 2.845 -9.484 1.00 86.69 188 LEU A CA 1
ATOM 1418 C C . LEU A 1 188 ? 5.825 2.042 -10.726 1.00 86.69 188 LEU A C 1
ATOM 1420 O O . LEU A 1 188 ? 6.569 2.550 -11.564 1.00 86.69 188 LEU A O 1
ATOM 1424 N N . VAL A 1 189 ? 5.327 0.811 -10.872 1.00 88.75 189 VAL A N 1
ATOM 1425 C CA . VAL A 1 189 ? 5.603 -0.028 -12.053 1.00 88.75 189 VAL A CA 1
ATOM 1426 C C . VAL A 1 189 ? 5.014 0.593 -13.317 1.00 88.75 189 VAL A C 1
ATOM 1428 O O . VAL A 1 189 ? 5.707 0.693 -14.331 1.00 88.75 189 VAL A O 1
ATOM 1431 N N . ASP A 1 190 ? 3.765 1.058 -13.256 1.00 86.50 190 ASP A N 1
ATOM 1432 C CA . ASP A 1 190 ? 3.093 1.702 -14.387 1.00 86.50 190 ASP A CA 1
ATOM 1433 C C . ASP A 1 190 ? 3.802 3.001 -14.804 1.00 86.50 190 ASP A C 1
ATOM 1435 O O . ASP A 1 190 ? 4.001 3.246 -15.997 1.00 86.50 190 ASP A O 1
ATOM 1439 N N . ALA A 1 191 ? 4.247 3.807 -13.834 1.00 84.06 191 ALA A N 1
ATOM 1440 C CA . ALA A 1 191 ? 5.025 5.017 -14.086 1.00 84.06 191 ALA A CA 1
ATOM 1441 C C . ALA A 1 191 ? 6.386 4.703 -14.726 1.00 84.06 191 ALA A C 1
ATOM 1443 O O . ALA A 1 191 ? 6.773 5.355 -15.696 1.00 84.06 191 ALA A O 1
ATOM 1444 N N . ALA A 1 192 ? 7.093 3.677 -14.239 1.00 88.62 192 ALA A N 1
ATOM 1445 C CA . ALA A 1 192 ? 8.374 3.262 -14.805 1.00 88.62 192 ALA A CA 1
ATOM 1446 C C . ALA A 1 192 ? 8.206 2.752 -16.240 1.00 88.62 192 ALA A C 1
ATOM 1448 O O . ALA A 1 192 ? 8.982 3.113 -17.123 1.00 88.62 192 ALA A O 1
ATOM 1449 N N . ARG A 1 193 ? 7.151 1.975 -16.503 1.00 89.06 193 ARG A N 1
ATOM 1450 C CA . ARG A 1 193 ? 6.814 1.514 -17.852 1.00 89.06 193 ARG A CA 1
ATOM 1451 C C . ARG A 1 193 ? 6.541 2.677 -18.799 1.00 89.06 193 ARG A C 1
ATOM 1453 O O . ARG A 1 193 ? 7.104 2.706 -19.891 1.00 89.06 193 ARG A O 1
ATOM 1460 N N . ALA A 1 194 ? 5.725 3.640 -18.375 1.00 85.50 194 ALA A N 1
ATOM 1461 C CA . ALA A 1 194 ? 5.440 4.831 -19.168 1.00 85.50 194 ALA A CA 1
ATOM 1462 C C . ALA A 1 194 ? 6.714 5.643 -19.467 1.00 85.50 194 ALA A C 1
ATOM 1464 O O . ALA A 1 194 ? 6.882 6.126 -20.587 1.00 85.50 194 ALA A O 1
ATOM 1465 N N . ALA A 1 195 ? 7.627 5.752 -18.497 1.00 85.69 195 ALA A N 1
ATOM 1466 C CA . ALA A 1 195 ? 8.910 6.424 -18.676 1.00 85.69 195 ALA A CA 1
ATOM 1467 C C . ALA A 1 195 ? 9.830 5.678 -19.665 1.00 85.69 195 ALA A C 1
ATOM 1469 O O . ALA A 1 195 ? 10.360 6.309 -20.579 1.00 85.69 195 ALA A O 1
ATOM 1470 N N . VAL A 1 196 ? 9.951 4.346 -19.564 1.00 87.69 196 VAL A N 1
ATOM 1471 C CA . VAL A 1 196 ? 10.720 3.523 -20.524 1.00 87.69 196 VAL A CA 1
ATOM 1472 C C . VAL A 1 196 ? 10.156 3.643 -21.943 1.00 87.69 196 VAL A C 1
ATOM 1474 O O . VAL A 1 196 ? 10.918 3.811 -22.896 1.00 87.69 196 VAL A O 1
ATOM 1477 N N . ASP A 1 197 ? 8.831 3.597 -22.104 1.00 86.31 197 ASP A N 1
ATOM 1478 C CA . ASP A 1 197 ? 8.188 3.769 -23.413 1.00 86.31 197 ASP A CA 1
ATOM 1479 C C . ASP A 1 197 ? 8.411 5.182 -23.988 1.00 86.31 197 ASP A C 1
ATOM 1481 O O . ASP A 1 197 ? 8.489 5.354 -25.207 1.00 86.31 197 ASP A O 1
ATOM 1485 N N . GLY A 1 198 ? 8.577 6.186 -23.122 1.00 83.56 198 GLY A N 1
ATOM 1486 C CA . GLY A 1 198 ? 8.933 7.554 -23.495 1.00 83.56 198 GLY A CA 1
ATOM 1487 C C . GLY A 1 198 ? 10.354 7.708 -24.053 1.00 83.56 198 GLY A C 1
ATOM 1488 O O . GLY A 1 198 ? 10.565 8.564 -24.915 1.00 83.56 198 GLY A O 1
ATOM 1489 N N . CYS A 1 199 ? 11.310 6.865 -23.641 1.00 83.50 199 CYS A N 1
ATOM 1490 C CA . CYS A 1 199 ? 12.715 6.955 -24.068 1.00 83.50 199 CYS A CA 1
ATOM 1491 C C . CYS A 1 199 ? 12.919 6.758 -25.583 1.00 83.50 199 CYS A C 1
ATOM 1493 O O . CYS A 1 199 ? 13.876 7.289 -26.142 1.00 83.50 199 CYS A O 1
ATOM 1495 N N . LEU A 1 200 ? 12.033 6.030 -26.275 1.00 74.69 200 LEU A N 1
ATOM 1496 C CA . LEU A 1 200 ? 12.127 5.840 -27.733 1.00 74.69 200 LEU A CA 1
ATOM 1497 C C . LEU A 1 200 ? 11.563 7.009 -28.555 1.00 74.69 200 LEU A C 1
ATOM 1499 O O . LEU A 1 200 ? 11.729 7.036 -29.776 1.00 74.69 200 LEU A O 1
ATOM 1503 N N . GLY A 1 201 ? 10.899 7.970 -27.909 1.00 64.38 201 GLY A N 1
ATOM 1504 C CA . GLY A 1 201 ? 10.136 9.008 -28.588 1.00 64.38 201 GLY A CA 1
ATOM 1505 C C . GLY A 1 201 ? 8.882 8.445 -29.267 1.00 64.38 201 GLY A C 1
ATOM 1506 O O . GLY A 1 201 ? 8.853 7.350 -29.827 1.00 64.38 201 GLY A O 1
ATOM 1507 N N . SER A 1 202 ? 7.800 9.214 -29.251 1.00 52.81 202 SER A N 1
ATOM 1508 C CA . SER A 1 202 ? 6.539 8.873 -29.910 1.00 52.81 202 SER A CA 1
ATOM 1509 C C . SER A 1 202 ? 6.633 8.997 -31.439 1.00 52.81 202 SER A C 1
ATOM 1511 O O . SER A 1 202 ? 5.957 9.820 -32.036 1.00 52.81 202 SER A O 1
ATOM 1513 N N . GLY A 1 203 ? 7.480 8.200 -32.099 1.00 47.94 203 GLY A N 1
ATOM 1514 C CA . GLY A 1 203 ? 7.395 7.855 -33.529 1.00 47.94 203 GLY A CA 1
ATOM 1515 C C . GLY A 1 203 ? 7.333 8.985 -34.573 1.00 47.94 203 GLY A C 1
ATOM 1516 O O . GLY A 1 203 ? 7.050 8.699 -35.734 1.00 47.94 203 GLY A O 1
ATOM 1517 N N . GLY A 1 204 ? 7.572 10.246 -34.212 1.00 42.69 204 GLY A N 1
ATOM 1518 C CA . GLY A 1 204 ? 7.525 11.388 -35.122 1.00 42.69 204 GLY A CA 1
ATOM 1519 C C . GLY A 1 204 ? 8.921 11.936 -35.370 1.00 42.69 204 GLY A C 1
ATOM 1520 O O . GLY A 1 204 ? 9.424 12.682 -34.541 1.00 42.69 204 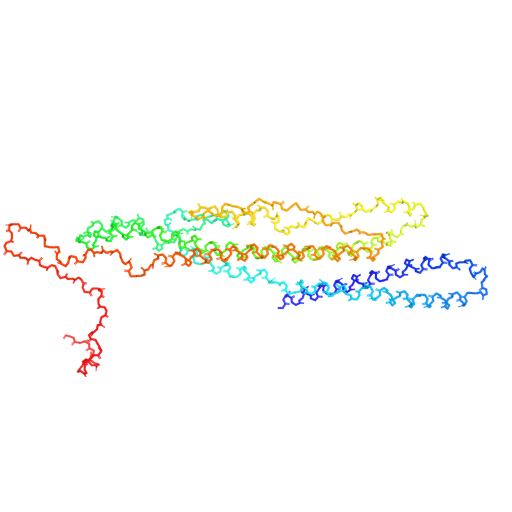GLY A O 1
ATOM 1521 N N . ASP A 1 205 ? 9.526 11.543 -36.492 1.00 44.72 205 ASP A N 1
ATOM 1522 C CA . ASP A 1 205 ? 10.730 12.118 -37.107 1.00 44.72 205 ASP A CA 1
ATOM 1523 C C . ASP A 1 205 ? 11.799 12.642 -36.130 1.00 44.72 205 ASP A C 1
ATOM 1525 O O . ASP A 1 205 ? 11.841 13.825 -35.773 1.00 44.72 205 ASP A O 1
ATOM 1529 N N . ILE A 1 206 ? 12.735 11.756 -35.772 1.00 44.75 206 ILE A N 1
ATOM 1530 C CA . ILE A 1 206 ? 13.957 12.079 -35.024 1.00 44.75 206 ILE A CA 1
ATOM 1531 C C . ILE A 1 206 ? 14.862 12.949 -35.913 1.00 44.75 206 ILE A C 1
ATOM 1533 O O . ILE A 1 206 ? 15.816 12.499 -36.541 1.00 44.75 206 ILE A O 1
ATOM 1537 N N . SER A 1 207 ? 14.530 14.230 -36.008 1.00 42.75 207 SER A N 1
ATOM 1538 C CA . SER A 1 207 ? 15.420 15.270 -36.509 1.00 42.75 207 SER A CA 1
ATOM 1539 C C . SER A 1 207 ? 16.299 15.741 -35.353 1.00 42.75 207 SER A C 1
ATOM 1541 O O . SER A 1 207 ? 15.836 15.866 -34.223 1.00 42.75 207 SER A O 1
ATOM 1543 N N . ALA A 1 208 ? 17.578 16.018 -35.618 1.00 43.94 208 ALA A N 1
ATOM 1544 C CA . ALA A 1 208 ? 18.586 16.382 -34.612 1.00 43.94 208 ALA A CA 1
ATOM 1545 C C . ALA A 1 208 ? 18.227 17.608 -33.731 1.00 43.94 208 ALA A C 1
ATOM 1547 O O . ALA A 1 208 ? 18.877 17.853 -32.719 1.00 43.94 208 ALA A O 1
ATOM 1548 N N . SER A 1 209 ? 17.172 18.362 -34.063 1.00 39.97 209 SER A N 1
ATOM 1549 C CA . SER A 1 209 ? 16.577 19.400 -33.209 1.00 39.97 209 SER A CA 1
ATOM 1550 C C . SER A 1 209 ? 15.678 18.863 -32.081 1.00 39.97 209 SER A C 1
ATOM 1552 O O . SER A 1 209 ? 15.483 19.563 -31.092 1.00 39.97 209 SER A O 1
ATOM 1554 N N . ALA A 1 210 ? 15.165 17.632 -32.177 1.00 42.88 210 ALA A N 1
ATOM 1555 C CA . ALA A 1 210 ? 14.391 16.961 -31.126 1.00 42.88 210 ALA A CA 1
ATOM 1556 C C . ALA A 1 210 ? 15.281 16.412 -29.994 1.00 42.88 210 ALA A C 1
ATOM 1558 O O . ALA A 1 210 ? 14.846 16.380 -28.847 1.00 42.88 210 ALA A O 1
ATOM 1559 N N . ALA A 1 211 ? 16.556 16.111 -30.275 1.00 42.28 211 ALA A N 1
ATOM 1560 C CA . ALA A 1 211 ? 17.550 15.760 -29.254 1.00 42.28 211 ALA A CA 1
ATOM 1561 C C . ALA A 1 211 ? 17.838 16.919 -28.273 1.00 42.28 211 ALA A C 1
ATOM 1563 O O . ALA A 1 211 ? 18.221 16.684 -27.135 1.00 42.28 211 ALA A O 1
ATOM 1564 N N . LEU A 1 212 ? 17.592 18.173 -28.679 1.00 40.88 212 LEU A N 1
ATOM 1565 C CA . LEU A 1 212 ? 17.650 19.346 -27.791 1.00 40.88 212 LEU A CA 1
ATOM 1566 C C . LEU A 1 212 ? 16.285 19.703 -27.167 1.00 40.88 212 LEU A C 1
ATOM 1568 O O . LEU A 1 212 ? 16.236 20.459 -26.201 1.00 40.88 212 LEU A O 1
ATOM 1572 N N . GLY A 1 213 ? 15.181 19.157 -27.692 1.00 37.41 213 GLY A N 1
ATOM 1573 C CA . GLY A 1 213 ? 13.825 19.309 -27.144 1.00 37.41 213 GLY A CA 1
ATOM 1574 C C . GLY A 1 213 ? 13.447 18.256 -26.094 1.00 37.41 213 GLY A C 1
ATOM 1575 O O . GLY A 1 213 ? 12.465 18.437 -25.377 1.00 37.41 213 GLY A O 1
ATOM 1576 N N . LEU A 1 214 ? 14.240 17.187 -25.969 1.00 36.97 214 LEU A N 1
ATOM 1577 C CA . LEU A 1 214 ? 14.040 16.083 -25.022 1.00 36.97 214 LEU A CA 1
ATOM 1578 C C . LEU A 1 214 ? 14.223 16.492 -23.548 1.00 36.97 214 LEU A C 1
ATOM 1580 O O . LEU A 1 214 ? 13.647 15.862 -22.671 1.00 36.97 214 LEU A O 1
ATOM 1584 N N . LEU A 1 215 ? 14.883 17.624 -23.279 1.00 35.78 215 LEU A N 1
ATOM 1585 C CA . LEU A 1 215 ? 14.897 18.256 -21.950 1.00 35.78 215 LEU A CA 1
ATOM 1586 C C . LEU A 1 215 ? 13.573 18.966 -21.590 1.00 35.78 215 LEU A C 1
ATOM 1588 O O . LEU A 1 215 ? 13.399 19.388 -20.451 1.00 35.78 215 LEU A O 1
ATOM 1592 N N . GLY A 1 216 ? 12.641 19.133 -22.539 1.00 32.41 216 GLY A N 1
ATOM 1593 C CA . GLY A 1 216 ? 11.390 19.879 -22.341 1.00 32.41 216 GLY A CA 1
ATOM 1594 C C . GLY A 1 216 ? 10.106 19.041 -22.324 1.00 32.41 216 GLY A C 1
ATOM 1595 O O . GLY A 1 216 ? 9.053 19.575 -21.983 1.00 32.41 216 GLY A O 1
ATOM 1596 N N . ALA A 1 217 ? 10.160 17.754 -22.690 1.00 34.94 217 ALA A N 1
ATOM 1597 C CA . ALA A 1 217 ? 8.979 16.899 -22.883 1.00 34.94 217 ALA A CA 1
ATOM 1598 C C . ALA A 1 217 ? 8.751 15.850 -21.774 1.00 34.94 217 ALA A C 1
ATOM 1600 O O . ALA A 1 217 ? 7.854 15.021 -21.895 1.00 34.94 217 ALA A O 1
ATOM 1601 N N . LEU A 1 218 ? 9.486 15.937 -20.661 1.00 33.72 218 LEU A N 1
ATOM 1602 C CA . LEU A 1 218 ? 9.226 15.196 -19.415 1.00 33.72 218 LEU A CA 1
ATOM 1603 C C . LEU A 1 218 ? 8.018 15.750 -18.618 1.00 33.72 218 LEU A C 1
ATOM 1605 O O . LEU A 1 218 ? 7.802 15.388 -17.476 1.00 33.72 218 LEU A O 1
ATOM 1609 N N . VAL A 1 219 ? 7.182 16.616 -19.209 1.00 32.78 219 VAL A N 1
ATOM 1610 C CA . VAL A 1 219 ? 6.021 17.251 -18.535 1.00 32.78 219 VAL A CA 1
ATOM 1611 C C . VAL A 1 219 ? 4.737 16.401 -18.635 1.00 32.78 219 VAL A C 1
ATOM 1613 O O . VAL A 1 219 ? 3.667 16.797 -18.182 1.00 32.78 219 VAL A O 1
ATOM 1616 N N . GLY A 1 220 ? 4.819 15.202 -19.214 1.00 32.88 220 GLY A N 1
ATOM 1617 C CA . GLY A 1 220 ? 3.703 14.254 -19.301 1.00 32.88 220 GLY A CA 1
ATOM 1618 C C . GLY A 1 220 ? 3.587 13.298 -18.113 1.00 32.88 220 GLY A C 1
ATOM 1619 O O . GLY A 1 220 ? 2.970 12.247 -18.257 1.00 32.88 220 GLY A O 1
ATOM 1620 N N . VAL A 1 221 ? 4.217 13.596 -16.977 1.00 33.28 221 VAL A N 1
ATOM 1621 C CA . VAL A 1 221 ? 4.218 12.692 -15.827 1.00 33.28 221 VAL A CA 1
ATOM 1622 C C . VAL A 1 221 ? 2.865 12.762 -15.134 1.00 33.28 221 VAL A C 1
ATOM 1624 O O . VAL A 1 221 ? 2.439 13.804 -14.632 1.00 33.28 221 VAL A O 1
ATOM 1627 N N . VAL A 1 222 ? 2.170 11.625 -15.117 1.00 32.72 222 VAL A N 1
ATOM 1628 C CA . VAL A 1 222 ? 1.036 11.411 -14.224 1.00 32.72 222 VAL A CA 1
ATOM 1629 C C . VAL A 1 222 ? 1.604 11.471 -12.812 1.00 32.72 222 VAL A C 1
ATOM 1631 O O . VAL A 1 222 ? 2.194 10.509 -12.335 1.00 32.72 222 VAL A O 1
ATOM 1634 N N . ALA A 1 223 ? 1.472 12.626 -12.162 1.00 31.08 223 ALA A N 1
ATOM 1635 C CA . ALA A 1 223 ? 1.729 12.764 -10.741 1.00 31.08 223 ALA A CA 1
ATOM 1636 C C . ALA A 1 223 ? 0.731 11.862 -10.009 1.00 31.08 223 ALA A C 1
ATOM 1638 O O . ALA A 1 223 ? -0.407 12.260 -9.758 1.00 31.08 223 ALA A O 1
ATOM 1639 N N . ILE A 1 224 ? 1.130 10.624 -9.724 1.00 38.50 224 ILE A N 1
ATOM 1640 C CA . ILE A 1 224 ? 0.391 9.774 -8.802 1.00 38.50 224 ILE A CA 1
ATOM 1641 C C . ILE A 1 224 ? 0.837 10.239 -7.415 1.00 38.50 224 ILE A C 1
ATOM 1643 O O . ILE A 1 224 ? 2.021 10.106 -7.083 1.00 38.50 224 ILE A O 1
ATOM 1647 N N . PRO A 1 225 ? -0.041 10.899 -6.638 1.00 41.38 225 PRO A N 1
ATOM 1648 C CA . PRO A 1 225 ? 0.308 11.273 -5.282 1.00 41.38 225 PRO A CA 1
ATOM 1649 C C . PRO A 1 225 ? 0.559 9.984 -4.508 1.00 41.38 225 PRO A C 1
ATOM 1651 O O . PRO A 1 225 ? -0.331 9.145 -4.419 1.00 41.38 225 PRO A O 1
ATOM 1654 N N . PHE A 1 226 ? 1.760 9.836 -3.957 1.00 45.41 226 PHE A N 1
ATOM 1655 C CA . PHE A 1 226 ? 2.030 8.775 -3.002 1.00 45.41 226 PHE A CA 1
ATOM 1656 C C . PHE A 1 226 ? 1.253 9.080 -1.731 1.00 45.41 226 PHE A C 1
ATOM 1658 O O . PHE A 1 226 ? 1.523 10.077 -1.050 1.00 45.41 226 PHE A O 1
ATOM 1665 N N . THR A 1 227 ? 0.224 8.288 -1.459 1.00 52.28 227 THR A N 1
ATOM 1666 C CA . THR A 1 227 ? -0.709 8.543 -0.361 1.00 52.28 227 THR A CA 1
ATOM 1667 C C . THR A 1 227 ? -0.336 7.814 0.910 1.00 52.28 227 THR A C 1
ATOM 1669 O O . THR A 1 227 ? -1.059 8.038 1.879 1.00 52.28 227 THR A O 1
ATOM 1672 N N . LEU A 1 228 ? 0.763 7.036 0.945 1.00 45.16 228 LEU A N 1
ATOM 1673 C CA . LEU A 1 228 ? 1.335 6.340 2.113 1.00 45.16 228 LEU A CA 1
ATOM 1674 C C . LEU A 1 228 ? 1.084 7.079 3.453 1.00 45.16 228 LEU A C 1
ATOM 1676 O O . LEU A 1 228 ? 1.933 7.796 3.974 1.00 45.16 228 LEU A O 1
ATOM 1680 N N . GLY A 1 229 ? -0.098 6.933 4.047 1.00 38.91 229 GLY A N 1
ATOM 1681 C CA . GLY A 1 229 ? -0.497 7.582 5.301 1.00 38.91 229 GLY A CA 1
ATOM 1682 C C . GLY A 1 229 ? -0.944 9.059 5.260 1.00 38.91 229 GLY A C 1
ATOM 1683 O O . GLY A 1 229 ? -1.381 9.558 6.296 1.00 38.91 229 GLY A O 1
ATOM 1684 N N . ALA A 1 230 ? -0.928 9.762 4.121 1.00 37.72 230 ALA A N 1
ATOM 1685 C CA . ALA A 1 230 ? -1.492 11.118 3.991 1.00 37.72 230 ALA A CA 1
ATOM 1686 C C . ALA A 1 230 ? -3.003 11.128 3.681 1.00 37.72 230 ALA A C 1
ATOM 1688 O O . ALA A 1 230 ? -3.568 12.167 3.326 1.00 37.72 230 ALA A O 1
ATOM 1689 N N . SER A 1 231 ? -3.701 10.002 3.879 1.00 42.56 231 SER A N 1
ATOM 1690 C CA . SER A 1 231 ? -5.149 9.998 4.104 1.00 42.56 231 SER A CA 1
ATOM 1691 C C . SER A 1 231 ? -5.436 10.743 5.415 1.00 42.56 231 SER A C 1
ATOM 1693 O O . SER A 1 231 ? -5.630 10.150 6.480 1.00 42.56 231 SER A O 1
ATOM 1695 N N . THR A 1 232 ? -5.432 12.071 5.336 1.00 40.09 232 THR A N 1
ATOM 1696 C CA . THR A 1 232 ? -5.712 13.031 6.415 1.00 40.09 232 THR A CA 1
ATOM 1697 C C . THR A 1 232 ? -7.073 12.821 7.081 1.00 40.09 232 THR A C 1
ATOM 1699 O O . THR A 1 232 ? -7.369 13.468 8.079 1.00 40.09 232 THR A O 1
ATOM 1702 N N . THR A 1 233 ? -7.899 11.907 6.573 1.00 39.16 233 THR A N 1
ATOM 1703 C CA . THR A 1 233 ? -9.236 11.625 7.086 1.00 39.16 233 THR A CA 1
ATOM 1704 C C . THR A 1 233 ? -9.352 10.327 7.882 1.00 39.16 233 THR A C 1
ATOM 1706 O O . THR A 1 233 ? -10.182 10.290 8.779 1.00 39.16 233 THR A O 1
ATOM 1709 N N . VAL A 1 234 ? -8.541 9.288 7.627 1.00 38.47 234 VAL A N 1
ATOM 1710 C CA . VAL A 1 234 ? -8.711 7.978 8.300 1.00 38.47 234 VAL A CA 1
ATOM 1711 C C . VAL A 1 234 ? -7.586 7.691 9.287 1.00 38.47 234 VAL A C 1
ATOM 1713 O O . VAL A 1 234 ? -7.870 7.463 10.456 1.00 38.47 234 VAL A O 1
ATOM 1716 N N . ALA A 1 235 ? -6.316 7.813 8.885 1.00 37.31 235 ALA A N 1
ATOM 1717 C CA . ALA A 1 235 ? -5.186 7.611 9.800 1.00 37.31 235 ALA A CA 1
ATOM 1718 C C . ALA A 1 235 ? -5.109 8.712 10.869 1.00 37.31 235 ALA A C 1
ATOM 1720 O O . ALA A 1 235 ? -4.824 8.437 12.033 1.00 37.31 235 ALA A O 1
ATOM 1721 N N . ALA A 1 236 ? -5.430 9.957 10.501 1.00 37.91 236 ALA A N 1
ATOM 1722 C CA . ALA A 1 236 ? -5.550 11.030 11.475 1.00 37.91 236 ALA A CA 1
ATOM 1723 C C . ALA A 1 236 ? -6.771 10.829 12.385 1.00 37.91 236 ALA A C 1
ATOM 1725 O O . ALA A 1 236 ? -6.657 11.137 13.558 1.00 37.91 236 ALA A O 1
ATOM 1726 N N . ALA A 1 237 ? -7.893 10.261 11.933 1.00 38.16 237 ALA A N 1
ATOM 1727 C CA . ALA A 1 237 ? -9.041 10.003 12.812 1.00 38.16 237 ALA A CA 1
ATOM 1728 C C . ALA A 1 237 ? -8.794 8.813 13.758 1.00 38.16 237 ALA A C 1
ATOM 1730 O O . ALA A 1 237 ? -9.092 8.903 14.945 1.00 38.16 237 ALA A O 1
ATOM 1731 N N . SER A 1 238 ? -8.151 7.742 13.281 1.00 39.81 238 SER A N 1
ATOM 1732 C CA . SER A 1 238 ? -7.832 6.565 14.097 1.00 39.81 238 SER A CA 1
ATOM 1733 C C . SER A 1 238 ? -6.666 6.788 15.070 1.00 39.81 238 SER A C 1
ATOM 1735 O O . SER A 1 238 ? -6.626 6.145 16.115 1.00 39.81 238 SER A O 1
ATOM 1737 N N . PHE A 1 239 ? -5.719 7.690 14.767 1.00 39.09 239 PHE A N 1
ATOM 1738 C CA . PHE A 1 239 ? -4.665 8.098 15.715 1.00 39.09 239 PHE A CA 1
ATOM 1739 C C . PHE A 1 239 ? -5.036 9.323 16.555 1.00 39.09 239 PHE A C 1
ATOM 1741 O O . PHE A 1 239 ? -4.537 9.465 17.669 1.00 39.09 239 PHE A O 1
ATOM 1748 N N . THR A 1 240 ? -5.939 10.180 16.076 1.00 40.06 240 THR A N 1
ATOM 1749 C CA . THR A 1 240 ? -6.576 11.234 16.879 1.00 40.06 240 THR A CA 1
ATOM 1750 C C . THR A 1 240 ? -7.870 10.695 17.473 1.00 40.06 240 THR A C 1
ATOM 1752 O O . THR A 1 240 ? -8.895 11.375 17.450 1.00 40.06 240 THR A O 1
ATOM 1755 N N . ILE A 1 241 ? -7.834 9.485 18.046 1.00 40.56 241 ILE A N 1
ATOM 1756 C CA . ILE A 1 241 ? -8.841 9.132 19.043 1.00 40.56 241 ILE A CA 1
ATOM 1757 C C . ILE A 1 241 ? -8.604 10.095 20.201 1.00 40.56 241 ILE A C 1
ATOM 1759 O O . ILE A 1 241 ? -7.705 9.955 21.034 1.00 40.56 241 ILE A O 1
ATOM 1763 N N . ALA A 1 242 ? -9.388 11.162 20.168 1.00 35.81 242 ALA A N 1
ATOM 1764 C CA . ALA A 1 242 ? -9.482 12.160 21.192 1.00 35.81 242 ALA A CA 1
ATOM 1765 C C . ALA A 1 242 ? -9.932 11.471 22.483 1.00 35.81 242 ALA A C 1
ATOM 1767 O O . ALA A 1 242 ? -11.105 11.191 22.697 1.00 35.81 242 ALA A O 1
ATOM 1768 N N . THR A 1 243 ? -8.968 11.225 23.366 1.00 34.72 243 THR A N 1
ATOM 1769 C CA . THR A 1 243 ? -9.056 11.658 24.762 1.00 34.72 243 THR A CA 1
ATOM 1770 C C . THR A 1 243 ? -10.422 11.467 25.431 1.00 34.72 243 THR A C 1
ATOM 1772 O O . THR A 1 243 ? -11.026 12.432 25.897 1.00 34.72 243 THR A O 1
ATOM 1775 N N . SER A 1 244 ? -10.863 10.226 25.619 1.00 36.88 244 SER A N 1
ATOM 1776 C CA . SER A 1 244 ? -11.575 9.901 26.856 1.00 36.88 244 SER A CA 1
ATOM 1777 C C . SER A 1 244 ? -10.546 9.355 27.858 1.00 36.88 244 SER A C 1
ATOM 1779 O O . SER A 1 244 ? -10.332 8.164 28.026 1.00 36.88 244 SER A O 1
ATOM 1781 N N . SER A 1 245 ? -9.842 10.290 28.507 1.00 34.47 245 SER A N 1
ATOM 1782 C CA . SER A 1 245 ? -8.965 10.132 29.688 1.00 34.47 245 SER A CA 1
ATOM 1783 C C . SER A 1 245 ? -7.537 9.567 29.569 1.00 34.47 245 SER A C 1
ATOM 1785 O O . SER A 1 245 ? -6.778 9.764 30.518 1.00 34.47 245 SER A O 1
ATOM 1787 N N . ILE A 1 246 ? -7.095 8.995 28.443 1.00 38.78 246 ILE A N 1
ATOM 1788 C CA . ILE A 1 246 ? -5.674 8.629 28.263 1.00 38.78 246 ILE A CA 1
ATOM 1789 C C . ILE A 1 246 ? -5.090 9.418 27.091 1.00 38.78 246 ILE A C 1
ATOM 1791 O O . ILE A 1 246 ? -5.266 9.089 25.925 1.00 38.78 246 ILE A O 1
ATOM 1795 N N . ALA A 1 247 ? -4.457 10.544 27.413 1.00 27.88 247 ALA A N 1
ATOM 1796 C CA . ALA A 1 247 ? -3.878 11.453 26.437 1.00 27.88 247 ALA A CA 1
ATOM 1797 C C . ALA A 1 247 ? -2.566 10.890 25.871 1.00 27.88 247 ALA A C 1
ATOM 1799 O O . ALA A 1 247 ? -1.510 11.055 26.477 1.00 27.88 247 ALA A O 1
ATOM 1800 N N . VAL A 1 248 ? -2.614 10.315 24.670 1.00 33.16 248 VAL A N 1
ATOM 1801 C CA . VAL A 1 248 ? -1.463 10.338 23.756 1.00 33.16 248 VAL A CA 1
ATOM 1802 C C . VAL A 1 248 ? -1.634 11.561 22.857 1.00 33.16 248 VAL A C 1
ATOM 1804 O O . VAL A 1 248 ? -1.988 11.485 21.686 1.00 33.16 248 VAL A O 1
ATOM 1807 N N . ALA A 1 249 ? -1.444 12.740 23.447 1.00 29.73 249 ALA A N 1
ATOM 1808 C CA . ALA A 1 249 ? -1.256 13.963 22.684 1.00 29.73 249 ALA A CA 1
ATOM 1809 C C . ALA A 1 249 ? 0.162 13.920 22.096 1.00 29.73 249 ALA A C 1
ATOM 1811 O O . ALA A 1 249 ? 1.123 14.144 22.830 1.00 29.73 249 ALA A O 1
ATOM 1812 N N . GLY A 1 250 ? 0.321 13.597 20.805 1.00 29.70 250 GLY A N 1
ATOM 1813 C CA . GLY A 1 250 ? 1.659 13.701 20.213 1.00 29.70 250 GLY A CA 1
ATOM 1814 C C . GLY A 1 250 ? 1.947 13.219 18.791 1.00 29.70 250 GLY A C 1
ATOM 1815 O O . GLY A 1 250 ? 3.067 13.460 18.359 1.00 29.70 250 GLY A O 1
ATOM 1816 N N . SER A 1 251 ? 1.044 12.576 18.039 1.00 40.44 251 SER A N 1
ATOM 1817 C CA . SER A 1 251 ? 1.442 11.959 16.749 1.00 40.44 251 SER A CA 1
ATOM 1818 C C . SER A 1 251 ? 0.754 12.479 15.481 1.00 40.44 251 SER A C 1
ATOM 1820 O O . SER A 1 251 ? 1.146 12.072 14.392 1.00 40.44 251 SER A O 1
ATOM 1822 N N . ALA A 1 252 ? -0.183 13.429 15.562 1.00 35.41 252 ALA A N 1
ATOM 1823 C CA . ALA A 1 252 ? -0.819 14.007 14.365 1.00 35.41 252 ALA A CA 1
ATOM 1824 C C . ALA A 1 252 ? 0.052 15.050 13.616 1.00 35.41 252 ALA A C 1
ATOM 1826 O O . ALA A 1 252 ? -0.346 15.563 12.572 1.00 35.41 252 ALA A O 1
ATOM 1827 N N . ALA A 1 253 ? 1.243 15.387 14.127 1.00 32.62 253 ALA A N 1
ATOM 1828 C CA . ALA A 1 253 ? 2.129 16.388 13.533 1.00 32.62 253 ALA A CA 1
ATOM 1829 C C . ALA A 1 253 ? 3.120 15.745 12.554 1.00 32.62 253 ALA A C 1
ATOM 1831 O O . ALA A 1 253 ? 4.271 15.471 12.883 1.00 32.62 253 ALA A O 1
ATOM 1832 N N . GLY A 1 254 ? 2.649 15.502 11.338 1.00 37.16 254 GLY A N 1
ATOM 1833 C CA . GLY A 1 254 ? 3.484 15.053 10.235 1.00 37.16 254 GLY A CA 1
ATOM 1834 C C . GLY A 1 254 ? 2.617 14.671 9.057 1.00 37.16 254 GLY A C 1
ATOM 1835 O O . GLY A 1 254 ? 2.534 13.495 8.723 1.00 37.16 254 GLY A O 1
ATOM 1836 N N . ILE A 1 255 ? 1.929 15.654 8.470 1.00 39.56 255 ILE A N 1
ATOM 1837 C CA . ILE A 1 255 ? 1.379 15.488 7.125 1.00 39.56 255 ILE A CA 1
ATOM 1838 C C . ILE A 1 255 ? 2.600 15.223 6.248 1.00 39.56 255 ILE A C 1
ATOM 1840 O O . ILE A 1 255 ? 3.388 16.135 6.000 1.00 39.56 255 ILE A O 1
ATOM 1844 N N . VAL A 1 256 ? 2.816 13.959 5.890 1.00 46.59 256 VAL A N 1
ATOM 1845 C CA . VAL A 1 256 ? 3.798 13.603 4.873 1.00 46.59 256 VAL A CA 1
ATOM 1846 C C . VAL A 1 256 ? 3.298 14.285 3.610 1.00 46.59 256 VAL A C 1
ATOM 1848 O O . VAL A 1 256 ? 2.176 14.041 3.167 1.00 46.59 256 VAL A O 1
ATOM 1851 N N . GLU A 1 257 ? 4.073 15.246 3.121 1.00 48.38 257 GLU A N 1
ATOM 1852 C CA . GLU A 1 257 ? 3.781 15.929 1.872 1.00 48.38 257 GLU A CA 1
ATOM 1853 C C . GLU A 1 257 ? 3.678 14.851 0.792 1.00 48.38 257 GLU A C 1
ATOM 1855 O O . GLU A 1 257 ? 4.605 14.054 0.629 1.00 48.38 257 GLU A O 1
ATOM 1860 N N . THR A 1 258 ? 2.526 14.772 0.116 1.00 49.06 258 THR A N 1
ATOM 1861 C CA . THR A 1 258 ? 2.323 13.850 -1.003 1.00 49.06 258 THR A CA 1
ATOM 1862 C C . THR A 1 258 ? 3.303 14.258 -2.086 1.00 49.06 258 THR A C 1
ATOM 1864 O O . THR A 1 258 ? 3.042 15.172 -2.873 1.00 49.06 258 THR A O 1
ATOM 1867 N N . THR A 1 259 ? 4.471 13.634 -2.087 1.00 55.41 259 THR A N 1
ATOM 1868 C CA . THR A 1 259 ? 5.442 13.829 -3.144 1.00 55.41 259 THR A CA 1
ATOM 1869 C C . THR A 1 259 ? 4.874 13.109 -4.351 1.00 55.41 259 THR A C 1
ATOM 1871 O O . THR A 1 259 ? 4.675 11.897 -4.352 1.00 55.41 259 THR A O 1
ATOM 1874 N N . SER A 1 260 ? 4.517 13.898 -5.360 1.00 57.69 260 SER A N 1
ATOM 1875 C CA . SER A 1 260 ? 4.278 13.403 -6.708 1.00 57.69 260 SER A CA 1
ATOM 1876 C C . SER A 1 260 ? 5.424 12.464 -7.072 1.00 57.69 260 SER A C 1
ATOM 1878 O O . SER A 1 260 ? 6.584 12.888 -7.097 1.00 57.69 260 SER A O 1
ATOM 1880 N N . VAL A 1 261 ? 5.118 11.190 -7.308 1.00 63.03 261 VAL A N 1
ATOM 1881 C CA . VAL A 1 261 ? 6.137 10.237 -7.732 1.00 63.03 261 VAL A CA 1
ATOM 1882 C C . VAL A 1 261 ? 6.382 10.441 -9.217 1.00 63.03 261 VAL A C 1
ATOM 1884 O O . VAL A 1 261 ? 5.653 9.939 -10.064 1.00 63.03 261 VAL A O 1
ATOM 1887 N N . GLU A 1 262 ? 7.421 11.200 -9.527 1.00 77.69 262 GLU A N 1
ATOM 1888 C CA . GLU A 1 262 ? 7.897 11.375 -10.892 1.00 77.69 262 GLU A CA 1
ATOM 1889 C C . GLU A 1 262 ? 9.074 10.442 -11.155 1.00 77.69 262 GLU A C 1
ATOM 1891 O O . GLU A 1 262 ? 10.195 10.719 -10.733 1.00 77.69 262 GLU A O 1
ATOM 1896 N N . ILE A 1 263 ? 8.822 9.321 -11.832 1.00 81.38 263 ILE A N 1
ATOM 1897 C CA . ILE A 1 263 ? 9.916 8.488 -12.334 1.00 81.38 263 ILE A CA 1
ATOM 1898 C C . ILE A 1 263 ? 10.475 9.155 -13.586 1.00 81.38 263 ILE A C 1
ATOM 1900 O O . ILE A 1 263 ? 9.748 9.360 -14.557 1.00 81.38 263 ILE A O 1
ATOM 1904 N N . SER A 1 264 ? 11.757 9.513 -13.552 1.00 81.25 264 SER A N 1
ATOM 1905 C CA . SER A 1 264 ? 12.418 10.221 -14.652 1.00 81.25 264 SER A CA 1
ATOM 1906 C C . SER A 1 264 ? 13.786 9.619 -14.961 1.00 81.25 264 SER A C 1
ATOM 1908 O O . SER A 1 264 ? 14.468 9.105 -14.078 1.00 81.25 264 SER A O 1
ATOM 1910 N N . GLY A 1 265 ? 14.177 9.673 -16.231 1.00 84.25 265 GLY A N 1
ATOM 1911 C CA . GLY A 1 265 ? 15.461 9.182 -16.721 1.00 84.25 265 GLY A CA 1
ATOM 1912 C C . GLY A 1 265 ? 15.598 9.448 -18.216 1.00 84.25 265 GLY A C 1
ATOM 1913 O O . GLY A 1 265 ? 14.599 9.454 -18.936 1.00 84.25 265 GLY A O 1
ATOM 1914 N N . GLU A 1 266 ? 16.820 9.705 -18.683 1.00 87.19 266 GLU A N 1
ATOM 1915 C CA . GLU A 1 266 ? 17.089 9.913 -20.114 1.00 87.19 266 GLU A CA 1
ATOM 1916 C C . GLU A 1 266 ? 17.182 8.572 -20.853 1.00 87.19 266 GLU A C 1
ATOM 1918 O O . GLU A 1 266 ? 16.741 8.459 -21.999 1.00 87.19 266 GLU A O 1
ATOM 1923 N N . LYS A 1 267 ? 17.706 7.541 -20.180 1.00 89.88 267 LYS A N 1
ATOM 1924 C CA . LYS A 1 267 ? 17.792 6.166 -20.678 1.00 89.88 267 LYS A CA 1
ATOM 1925 C C . LYS A 1 267 ? 16.925 5.210 -19.846 1.00 89.88 267 LYS A C 1
ATOM 1927 O O . LYS A 1 267 ? 16.708 5.461 -18.659 1.00 89.88 267 LYS A O 1
ATOM 1932 N N . PRO A 1 268 ? 16.497 4.061 -20.405 1.00 90.81 268 PRO A N 1
ATOM 1933 C CA . PRO A 1 268 ? 15.793 3.023 -19.649 1.00 90.81 268 PRO A CA 1
ATOM 1934 C C . PRO A 1 268 ? 16.495 2.615 -18.352 1.00 90.81 268 PRO A C 1
ATOM 1936 O O . PRO A 1 268 ? 15.840 2.453 -17.328 1.00 90.81 268 PRO A O 1
ATOM 1939 N N . LEU A 1 269 ? 17.824 2.492 -18.360 1.00 92.12 269 LEU A N 1
ATOM 1940 C CA . LEU A 1 269 ? 18.582 2.123 -17.161 1.00 92.12 269 LEU A CA 1
ATOM 1941 C C . LEU A 1 269 ? 18.518 3.196 -16.061 1.00 92.12 269 LEU A C 1
ATOM 1943 O O . LEU A 1 269 ? 18.476 2.840 -14.883 1.00 92.12 269 LEU A O 1
ATOM 1947 N N . ASP A 1 270 ? 18.426 4.479 -16.425 1.00 91.88 270 ASP A N 1
ATOM 1948 C CA . ASP A 1 270 ? 18.233 5.576 -15.467 1.00 91.88 270 ASP A CA 1
ATOM 1949 C C . ASP A 1 270 ? 16.836 5.508 -14.839 1.00 91.88 270 ASP A C 1
ATOM 1951 O O . ASP A 1 270 ? 16.692 5.636 -13.624 1.00 91.88 270 ASP A O 1
ATOM 1955 N N . VAL A 1 271 ? 15.812 5.225 -15.656 1.00 91.19 271 VAL A N 1
ATOM 1956 C CA . VAL A 1 271 ? 14.427 5.020 -15.200 1.00 91.19 271 VAL A CA 1
ATOM 1957 C C . VAL A 1 271 ? 14.350 3.857 -14.209 1.00 91.19 271 VAL A C 1
ATOM 1959 O O . VAL A 1 271 ? 13.731 3.978 -13.151 1.00 91.19 271 VAL A O 1
ATOM 1962 N N . ILE A 1 272 ? 15.009 2.734 -14.517 1.00 94.06 272 ILE A N 1
ATOM 1963 C CA . ILE A 1 272 ? 15.064 1.589 -13.606 1.00 94.06 272 ILE A CA 1
ATOM 1964 C C . ILE A 1 272 ? 15.841 1.945 -12.333 1.00 94.06 272 ILE A C 1
ATOM 1966 O O . ILE A 1 272 ? 15.395 1.590 -11.244 1.00 94.06 272 ILE A O 1
ATOM 1970 N N . ALA A 1 273 ? 16.960 2.669 -12.421 1.00 94.12 273 ALA A N 1
ATOM 1971 C CA . ALA A 1 273 ? 17.710 3.115 -11.245 1.00 94.12 273 ALA A CA 1
ATOM 1972 C C . ALA A 1 273 ? 16.875 4.016 -10.314 1.00 94.12 273 ALA A C 1
ATOM 1974 O O . ALA A 1 273 ? 16.906 3.821 -9.094 1.00 94.12 273 ALA A O 1
ATOM 1975 N N . ASP A 1 274 ? 16.085 4.942 -10.867 1.00 90.19 274 ASP A N 1
ATOM 1976 C CA . ASP A 1 274 ? 15.161 5.770 -10.085 1.00 90.19 274 ASP A CA 1
ATOM 1977 C C . ASP A 1 274 ? 14.042 4.927 -9.451 1.00 90.19 274 ASP A C 1
ATOM 1979 O O . ASP A 1 274 ? 13.757 5.068 -8.259 1.00 90.19 274 ASP A O 1
ATOM 1983 N N . LEU A 1 275 ? 13.483 3.957 -10.186 1.00 92.06 275 LEU A N 1
ATOM 1984 C CA . LEU A 1 275 ? 12.536 2.984 -9.631 1.00 92.06 275 LEU A CA 1
ATOM 1985 C C . LEU A 1 275 ? 13.135 2.227 -8.430 1.00 92.06 275 LEU A C 1
ATOM 1987 O O . LEU A 1 275 ? 12.469 2.120 -7.398 1.00 92.06 275 LEU A O 1
ATOM 1991 N N . ARG A 1 276 ? 14.397 1.764 -8.504 1.00 95.06 276 ARG A N 1
ATOM 1992 C CA . ARG A 1 276 ? 15.077 1.101 -7.368 1.00 95.06 276 ARG A CA 1
ATOM 1993 C C . ARG A 1 276 ? 15.133 2.014 -6.141 1.00 95.06 276 ARG A C 1
ATOM 1995 O O . ARG A 1 276 ? 14.785 1.602 -5.033 1.00 95.06 276 ARG A O 1
ATOM 2002 N N . SER A 1 277 ? 15.559 3.261 -6.343 1.00 91.31 277 SER A N 1
ATOM 2003 C CA . SER A 1 277 ? 15.666 4.275 -5.286 1.00 91.31 277 SER A CA 1
ATOM 2004 C C . SER A 1 277 ? 14.313 4.541 -4.616 1.00 91.31 277 SER A C 1
ATOM 2006 O O . SER A 1 277 ? 14.197 4.576 -3.384 1.00 91.31 277 SER A O 1
ATOM 2008 N N . ARG A 1 278 ? 13.257 4.655 -5.427 1.00 86.62 278 ARG A N 1
ATOM 2009 C CA . ARG A 1 278 ? 11.889 4.902 -4.962 1.00 86.62 278 ARG A CA 1
ATOM 2010 C C . ARG A 1 278 ? 11.306 3.714 -4.210 1.00 86.62 278 ARG A C 1
ATOM 2012 O O . ARG A 1 278 ? 10.748 3.925 -3.140 1.00 86.62 278 ARG A O 1
ATOM 2019 N N . LEU A 1 279 ? 11.496 2.484 -4.688 1.00 90.88 279 LEU A N 1
ATOM 2020 C CA . LEU A 1 279 ? 11.067 1.277 -3.967 1.00 90.88 279 LEU A CA 1
ATOM 2021 C C . LEU A 1 279 ? 11.788 1.128 -2.621 1.00 90.88 279 LEU A C 1
ATOM 2023 O O . LEU A 1 279 ? 11.164 0.782 -1.619 1.00 90.88 279 LEU A O 1
ATOM 2027 N N . SER A 1 280 ? 13.085 1.445 -2.562 1.00 90.81 280 SER A N 1
ATOM 2028 C CA . SER A 1 280 ? 13.837 1.449 -1.301 1.00 90.81 280 SER A CA 1
ATOM 2029 C C . SER A 1 280 ? 13.302 2.492 -0.311 1.00 90.81 280 SER A C 1
ATOM 2031 O O . SER A 1 280 ? 13.183 2.217 0.888 1.00 90.81 280 SER A O 1
ATOM 2033 N N . SER A 1 281 ? 12.977 3.690 -0.801 1.00 84.06 281 SER A N 1
ATOM 2034 C CA . SER A 1 281 ? 12.408 4.766 0.022 1.00 84.06 281 SER A CA 1
ATOM 2035 C C . SER A 1 281 ? 11.007 4.395 0.514 1.00 84.06 281 SER A C 1
ATOM 2037 O O . SER A 1 281 ? 10.747 4.442 1.713 1.00 84.06 281 SER A O 1
ATOM 2039 N N . PHE A 1 282 ? 10.161 3.888 -0.386 1.00 84.25 282 PHE A N 1
ATOM 2040 C CA . PHE A 1 282 ? 8.837 3.354 -0.076 1.00 84.25 282 PHE A CA 1
ATOM 2041 C C . PHE A 1 282 ? 8.877 2.288 1.017 1.00 84.25 282 PHE A C 1
ATOM 2043 O O . PHE A 1 282 ? 8.134 2.379 1.990 1.00 84.25 282 PHE A O 1
ATOM 2050 N N . ASN A 1 283 ? 9.770 1.302 0.898 1.00 86.88 283 ASN A N 1
ATOM 2051 C CA . ASN A 1 283 ? 9.911 0.252 1.903 1.00 86.88 283 ASN A CA 1
ATOM 2052 C C . ASN A 1 283 ? 10.293 0.827 3.278 1.00 86.88 283 ASN A C 1
ATOM 2054 O O . ASN A 1 283 ? 9.779 0.395 4.307 1.00 86.88 283 ASN A O 1
ATOM 2058 N N . THR A 1 284 ? 11.167 1.835 3.303 1.00 85.00 284 THR A N 1
ATOM 2059 C CA . THR A 1 284 ? 11.556 2.516 4.546 1.00 85.00 284 THR A CA 1
ATOM 2060 C C . THR A 1 284 ? 10.362 3.225 5.191 1.00 85.00 284 THR A C 1
ATOM 2062 O O . THR A 1 284 ? 10.141 3.087 6.398 1.00 85.00 284 THR A O 1
ATOM 2065 N N . ASP A 1 285 ? 9.562 3.934 4.394 1.00 78.06 285 ASP A N 1
ATOM 2066 C CA . ASP A 1 285 ? 8.367 4.635 4.869 1.00 78.06 285 ASP A CA 1
ATOM 2067 C C . ASP A 1 285 ? 7.285 3.663 5.352 1.00 78.06 285 ASP A C 1
ATOM 2069 O O . ASP A 1 285 ? 6.689 3.869 6.414 1.00 78.06 285 ASP A O 1
ATOM 2073 N N . LEU A 1 286 ? 7.081 2.562 4.628 1.00 82.50 286 LEU A N 1
ATOM 2074 C CA . LEU A 1 286 ? 6.150 1.496 4.988 1.00 82.50 286 LEU A CA 1
ATOM 2075 C C . LEU A 1 286 ? 6.518 0.861 6.338 1.00 82.50 286 LEU A C 1
ATOM 2077 O O . LEU A 1 286 ? 5.667 0.757 7.224 1.00 82.50 286 LEU A O 1
ATOM 2081 N N . LEU A 1 287 ? 7.798 0.530 6.551 1.00 84.38 287 LEU A N 1
ATOM 2082 C CA . LEU A 1 287 ? 8.297 -0.004 7.826 1.00 84.38 287 LEU A CA 1
ATOM 2083 C C . LEU A 1 287 ? 8.136 0.993 8.983 1.00 84.38 287 LEU A C 1
ATOM 2085 O O . LEU A 1 287 ? 7.826 0.603 10.115 1.00 84.38 287 LEU A O 1
ATOM 2089 N N . LEU A 1 288 ? 8.323 2.290 8.723 1.00 79.50 288 LEU A N 1
ATOM 2090 C CA . LEU A 1 288 ? 8.098 3.331 9.722 1.00 79.50 288 LEU A CA 1
ATOM 2091 C C . LEU A 1 288 ? 6.617 3.408 10.125 1.00 79.50 288 LEU A C 1
ATOM 2093 O O . LEU A 1 288 ? 6.308 3.531 11.314 1.00 79.50 288 LEU A O 1
ATOM 2097 N N . GLN A 1 289 ? 5.702 3.318 9.160 1.00 77.44 289 GLN A N 1
ATOM 2098 C CA . GLN A 1 289 ? 4.258 3.330 9.413 1.00 77.44 289 GLN A CA 1
ATOM 2099 C C . GLN A 1 289 ? 3.798 2.079 10.159 1.00 77.44 289 GLN A C 1
ATOM 2101 O O . GLN A 1 289 ? 3.060 2.187 11.142 1.00 77.44 289 GLN A O 1
ATOM 2106 N N . GLU A 1 290 ? 4.311 0.910 9.780 1.00 82.81 290 GLU A N 1
ATOM 2107 C CA . GLU A 1 290 ? 4.055 -0.335 10.498 1.00 82.81 290 GLU A CA 1
ATOM 2108 C C . GLU A 1 290 ? 4.546 -0.252 11.954 1.00 82.81 290 GLU A C 1
ATOM 2110 O O . GLU A 1 290 ? 3.830 -0.624 12.885 1.00 82.81 290 GLU A O 1
ATOM 2115 N N . SER A 1 291 ? 5.743 0.297 12.183 1.00 81.81 291 SER A N 1
ATOM 2116 C CA . SER A 1 291 ? 6.295 0.494 13.530 1.00 81.81 291 SER A CA 1
ATOM 2117 C C . SER A 1 291 ? 5.418 1.408 14.397 1.00 81.81 291 SER A C 1
ATOM 2119 O O . SER A 1 291 ? 5.192 1.126 15.579 1.00 81.81 291 SER A O 1
ATOM 2121 N N . ARG A 1 292 ? 4.856 2.475 13.813 1.00 76.88 292 ARG A N 1
ATOM 2122 C CA . ARG A 1 292 ? 3.902 3.362 14.502 1.00 76.88 292 ARG A CA 1
ATOM 2123 C C . ARG A 1 292 ? 2.610 2.631 14.876 1.00 76.88 292 ARG A C 1
ATOM 2125 O O . ARG A 1 292 ? 2.170 2.750 16.020 1.00 76.88 292 ARG A O 1
ATOM 2132 N N . LEU A 1 293 ? 2.038 1.839 13.963 1.00 78.19 293 LEU A N 1
ATOM 2133 C CA . LEU A 1 293 ? 0.864 1.000 14.246 1.00 78.19 293 LEU A CA 1
ATOM 2134 C C . LEU A 1 293 ? 1.150 -0.019 15.354 1.00 78.19 293 LEU A C 1
ATOM 2136 O O . LEU A 1 293 ? 0.365 -0.155 16.292 1.00 78.19 293 LEU A O 1
ATOM 2140 N N . ARG A 1 294 ? 2.303 -0.693 15.291 1.00 83.06 294 ARG A N 1
ATOM 2141 C CA . ARG A 1 294 ? 2.727 -1.675 16.297 1.00 83.06 294 ARG A CA 1
ATOM 2142 C C . ARG A 1 294 ? 2.893 -1.043 17.676 1.00 83.06 294 ARG A C 1
ATOM 2144 O O . ARG A 1 294 ? 2.449 -1.623 18.662 1.00 83.06 294 ARG A O 1
ATOM 2151 N N . THR A 1 295 ? 3.500 0.140 17.739 1.00 79.12 295 THR A N 1
ATOM 2152 C CA . THR A 1 295 ? 3.671 0.896 18.988 1.00 79.12 295 THR A CA 1
ATOM 2153 C C . THR A 1 295 ? 2.313 1.279 19.570 1.00 79.12 295 THR A C 1
ATOM 2155 O O . THR A 1 295 ? 2.068 1.034 20.744 1.00 79.12 295 THR A O 1
ATOM 2158 N N . SER A 1 296 ? 1.385 1.765 18.740 1.00 76.12 296 SER A N 1
ATOM 2159 C CA . SER A 1 296 ? 0.020 2.086 19.175 1.00 76.12 296 SER A CA 1
ATOM 2160 C C . SER A 1 296 ? -0.720 0.871 19.744 1.00 76.12 296 SER A C 1
ATOM 2162 O O . SER A 1 296 ? -1.290 0.959 20.830 1.00 76.12 296 SER A O 1
ATOM 2164 N N . LEU A 1 297 ? -0.659 -0.280 19.067 1.00 81.25 297 LEU A N 1
ATOM 2165 C CA . LEU A 1 297 ? -1.249 -1.530 19.560 1.00 81.25 297 LEU A CA 1
ATOM 2166 C C . LEU A 1 297 ? -0.608 -2.001 20.871 1.00 81.25 297 LEU A C 1
ATOM 2168 O O . LEU A 1 297 ? -1.310 -2.468 21.768 1.00 81.25 297 LEU A O 1
ATOM 2172 N N . HIS A 1 298 ? 0.714 -1.877 20.995 1.00 82.94 298 HIS A N 1
ATOM 2173 C CA . HIS A 1 298 ? 1.428 -2.231 22.217 1.00 82.94 298 HIS A CA 1
ATOM 2174 C C . HIS A 1 298 ? 1.037 -1.323 23.389 1.00 82.94 298 HIS A C 1
ATOM 2176 O O . HIS A 1 298 ? 0.716 -1.822 24.468 1.00 82.94 298 HIS A O 1
ATOM 2182 N N . ASP A 1 299 ? 0.996 -0.010 23.166 1.00 77.75 299 ASP A N 1
ATOM 2183 C CA . ASP A 1 299 ? 0.621 0.976 24.176 1.00 77.75 299 ASP A CA 1
ATOM 2184 C C . ASP A 1 299 ? -0.822 0.758 24.641 1.00 77.75 299 ASP A C 1
ATOM 2186 O O . ASP A 1 299 ? -1.073 0.716 25.846 1.00 77.75 299 ASP A O 1
ATOM 2190 N N . LEU A 1 300 ? -1.756 0.520 23.715 1.00 80.00 300 LEU A N 1
ATOM 2191 C CA . LEU A 1 300 ? -3.137 0.152 24.037 1.00 80.00 300 LEU A CA 1
ATOM 2192 C C . LEU A 1 300 ? -3.200 -1.132 24.868 1.00 80.00 300 LEU A C 1
ATOM 2194 O O . LEU A 1 300 ? -3.839 -1.156 25.919 1.00 80.00 300 LEU A O 1
ATOM 2198 N N . GLY A 1 301 ? -2.483 -2.181 24.455 1.00 77.25 301 GLY A N 1
ATOM 2199 C CA . GLY A 1 301 ? -2.390 -3.426 25.216 1.00 77.25 301 GLY A CA 1
ATOM 2200 C C . GLY A 1 301 ? -1.847 -3.212 26.632 1.00 77.25 301 GLY A C 1
ATOM 2201 O O . GLY A 1 301 ? -2.378 -3.774 27.590 1.00 77.25 301 GLY A O 1
ATOM 2202 N N . SER A 1 302 ? -0.840 -2.349 26.789 1.00 76.62 302 SER A N 1
ATOM 2203 C CA . SER A 1 302 ? -0.259 -2.006 28.091 1.00 76.62 302 SER A CA 1
ATOM 2204 C C . SER A 1 302 ? -1.226 -1.216 28.977 1.00 76.62 302 SER A C 1
ATOM 2206 O O . SER A 1 302 ? -1.307 -1.471 30.176 1.00 76.62 302 SER A O 1
ATOM 2208 N N . GLN A 1 303 ? -2.009 -0.300 28.401 1.00 77.00 303 GLN A N 1
ATOM 2209 C CA . GLN A 1 303 ? -3.018 0.469 29.128 1.00 77.00 303 GLN A CA 1
ATOM 2210 C C . GLN A 1 303 ? -4.144 -0.445 29.608 1.00 77.00 303 GLN A C 1
ATOM 2212 O O . GLN A 1 303 ? -4.531 -0.378 30.775 1.00 77.00 303 GLN A O 1
ATOM 2217 N N . LEU A 1 304 ? -4.616 -1.350 28.747 1.00 76.69 304 LEU A N 1
ATOM 2218 C CA . LEU A 1 304 ? -5.618 -2.353 29.103 1.00 76.69 304 LEU A CA 1
ATOM 2219 C C . LEU A 1 304 ? -5.090 -3.321 30.171 1.00 76.69 304 LEU A C 1
ATOM 2221 O O . LEU A 1 304 ? -5.773 -3.568 31.161 1.00 76.69 304 LEU A O 1
ATOM 2225 N N . GLY A 1 305 ? -3.851 -3.802 30.041 1.00 73.00 305 GLY A N 1
ATOM 2226 C CA . GLY A 1 305 ? -3.206 -4.663 31.039 1.00 73.00 305 GLY A CA 1
ATOM 2227 C C . GLY A 1 305 ? -2.947 -3.960 32.378 1.00 73.00 305 GLY A C 1
ATOM 2228 O O . GLY A 1 305 ? -3.199 -4.523 33.441 1.00 73.00 305 GLY A O 1
ATOM 2229 N N . GLY A 1 306 ? -2.528 -2.694 32.355 1.00 66.00 306 GLY A N 1
ATOM 2230 C CA . GLY A 1 306 ? -2.317 -1.881 33.555 1.00 66.00 306 GLY A CA 1
ATOM 2231 C C . GLY A 1 306 ? -3.618 -1.535 34.287 1.00 66.00 306 GLY A C 1
ATOM 2232 O O . GLY A 1 306 ? -3.627 -1.422 35.517 1.00 66.00 306 GLY A O 1
ATOM 2233 N N . MET A 1 307 ? -4.738 -1.422 33.562 1.00 58.94 307 MET A N 1
ATOM 2234 C CA . MET A 1 307 ? -6.073 -1.351 34.167 1.00 58.94 307 MET A CA 1
ATOM 2235 C C . MET A 1 307 ? -6.435 -2.648 34.907 1.00 58.94 307 MET A C 1
ATOM 2237 O O . MET A 1 307 ? -7.092 -2.583 35.949 1.00 58.94 307 MET A O 1
ATOM 2241 N N . VAL A 1 308 ? -5.971 -3.807 34.424 1.00 55.38 308 VAL A N 1
ATOM 2242 C CA . VAL A 1 308 ? -6.153 -5.104 35.096 1.00 55.38 308 VAL A CA 1
ATOM 2243 C C . VAL A 1 308 ? -5.278 -5.205 36.353 1.00 55.38 308 VAL A C 1
ATOM 2245 O O . VAL A 1 308 ? -5.783 -5.578 37.408 1.00 55.38 308 VAL A O 1
ATOM 2248 N N . GLU A 1 309 ? -4.004 -4.800 36.301 1.00 52.41 309 GLU A N 1
ATOM 2249 C CA . GLU A 1 309 ? -3.082 -4.899 37.451 1.00 52.41 309 GLU A CA 1
ATOM 2250 C C . GLU A 1 309 ? -3.388 -3.924 38.596 1.00 52.41 309 GLU A C 1
ATOM 2252 O O . GLU A 1 309 ? -3.238 -4.278 39.768 1.00 52.41 309 GLU A O 1
ATOM 2257 N N . ARG A 1 310 ? -3.873 -2.707 38.305 1.00 51.62 310 ARG A N 1
ATOM 2258 C CA . ARG A 1 310 ? -4.329 -1.782 39.365 1.00 51.62 310 ARG A CA 1
ATOM 2259 C C . ARG A 1 310 ? -5.553 -2.304 40.115 1.00 51.62 310 ARG A C 1
ATOM 2261 O O . ARG A 1 310 ? -5.837 -1.840 41.217 1.00 51.62 310 ARG A O 1
ATOM 2268 N N . ARG A 1 311 ? -6.264 -3.276 39.543 1.00 46.53 311 ARG A N 1
ATOM 2269 C CA . ARG A 1 311 ? -7.395 -3.958 40.161 1.00 46.53 311 ARG A CA 1
ATOM 2270 C C . ARG A 1 311 ? -6.924 -5.290 40.739 1.00 46.53 311 ARG A C 1
ATOM 2272 O O . ARG A 1 311 ? -7.317 -6.353 40.279 1.00 46.53 311 ARG A O 1
ATOM 2279 N N . ASN A 1 312 ? -6.082 -5.233 41.771 1.00 39.72 312 ASN A N 1
ATOM 2280 C CA . ASN A 1 312 ? -5.771 -6.414 42.569 1.00 39.72 312 ASN A CA 1
ATOM 2281 C C . ASN A 1 312 ? -7.101 -7.016 43.081 1.00 39.72 312 ASN A C 1
ATOM 2283 O O . ASN A 1 312 ? -7.814 -6.323 43.813 1.00 39.72 312 ASN A O 1
ATOM 2287 N N . PRO A 1 313 ? -7.470 -8.259 42.719 1.00 47.78 313 PRO A N 1
ATOM 2288 C CA . PRO A 1 313 ? -8.749 -8.858 43.110 1.00 47.78 313 PRO A CA 1
ATOM 2289 C C . PRO A 1 313 ? -8.905 -8.993 44.633 1.00 47.78 313 PRO A C 1
ATOM 2291 O O . PRO A 1 313 ? -10.022 -9.105 45.122 1.00 47.78 313 PRO A O 1
ATOM 2294 N N . ASN A 1 314 ? -7.809 -8.886 45.392 1.00 45.62 314 ASN A N 1
ATOM 2295 C CA . ASN A 1 314 ? -7.830 -8.880 46.856 1.00 45.62 314 ASN A CA 1
ATOM 2296 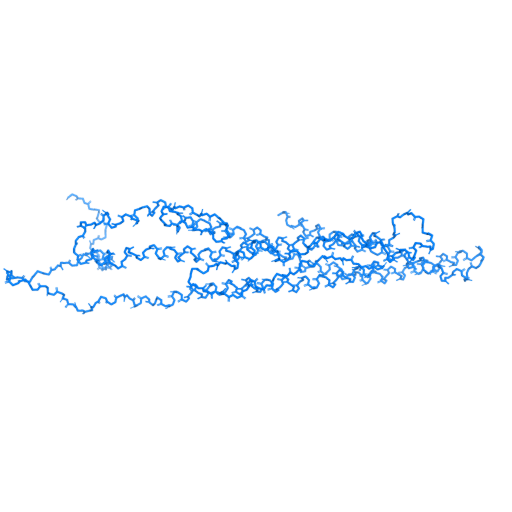C C . ASN A 1 314 ? -8.137 -7.500 47.468 1.00 45.62 314 ASN A C 1
ATOM 2298 O O . ASN A 1 314 ? -8.316 -7.393 48.678 1.00 45.62 314 ASN A O 1
ATOM 2302 N N . GLN A 1 315 ? -8.227 -6.437 46.662 1.00 44.06 315 GLN A N 1
ATOM 2303 C CA . GLN A 1 315 ? -8.810 -5.158 47.070 1.00 44.06 315 GLN A CA 1
ATOM 2304 C C . GLN A 1 315 ? -10.290 -5.129 46.678 1.00 44.06 315 GLN A C 1
ATOM 2306 O O . GLN A 1 315 ? -10.742 -4.314 45.872 1.00 44.06 315 GLN A O 1
ATOM 2311 N N . HIS A 1 316 ? -11.080 -6.011 47.290 1.00 41.09 316 HIS A N 1
ATOM 2312 C CA . HIS A 1 316 ? -12.483 -5.680 47.505 1.00 41.09 316 HIS A CA 1
ATOM 2313 C C . HIS A 1 316 ? -12.540 -4.332 48.247 1.00 41.09 316 HIS A C 1
ATOM 2315 O O . HIS A 1 316 ? -11.625 -4.043 49.029 1.00 41.09 316 HIS A O 1
ATOM 2321 N N . PRO A 1 317 ? -13.567 -3.481 48.037 1.00 40.31 317 PRO A N 1
ATOM 2322 C CA . PRO A 1 317 ? -13.848 -2.447 49.021 1.00 40.31 317 PRO A CA 1
ATOM 2323 C C . PRO A 1 317 ? -13.860 -3.163 50.365 1.00 40.31 317 PRO A C 1
ATOM 2325 O O . PRO A 1 317 ? -14.613 -4.122 50.528 1.00 40.31 317 PRO A O 1
ATOM 2328 N N . GLN A 1 318 ? -12.947 -2.775 51.253 1.00 35.50 318 GLN A N 1
ATOM 2329 C CA . GLN A 1 318 ? -12.945 -3.248 52.624 1.00 35.50 318 GLN A CA 1
ATOM 2330 C C . GLN A 1 318 ? -14.295 -2.801 53.180 1.00 35.50 318 GLN A C 1
ATOM 2332 O O . GLN A 1 318 ? -14.471 -1.655 53.589 1.00 35.50 318 GLN A O 1
ATOM 2337 N N . ILE A 1 319 ? -15.289 -3.683 53.080 1.00 43.16 319 ILE A N 1
ATOM 2338 C CA . ILE A 1 319 ? -16.386 -3.700 54.026 1.00 43.16 319 ILE A CA 1
ATOM 2339 C C . ILE A 1 319 ? -15.633 -3.821 55.345 1.00 43.16 319 ILE A C 1
ATOM 2341 O O . ILE A 1 319 ? -14.830 -4.747 55.451 1.00 43.16 319 ILE A O 1
ATOM 2345 N N . PRO A 1 320 ? -15.743 -2.845 56.259 1.00 34.28 320 PRO A N 1
ATOM 2346 C CA . PRO A 1 320 ? -15.033 -2.926 57.521 1.00 34.28 320 PRO A CA 1
ATOM 2347 C C . PRO A 1 320 ? -15.245 -4.329 58.087 1.00 34.28 320 PRO A C 1
ATOM 2349 O O . PRO A 1 320 ? -16.398 -4.740 58.223 1.00 34.28 320 PRO A O 1
ATOM 2352 N N . ASP A 1 321 ? -14.162 -5.049 58.391 1.00 39.69 321 ASP A N 1
ATOM 2353 C CA . ASP A 1 321 ? -14.181 -6.350 59.083 1.00 39.69 321 ASP A CA 1
ATOM 2354 C C . ASP A 1 321 ? -14.684 -6.205 60.538 1.00 39.69 321 ASP A C 1
ATOM 2356 O O . ASP A 1 321 ? -14.334 -6.976 61.429 1.00 39.69 321 ASP A O 1
ATOM 2360 N N . ASP A 1 322 ? -15.502 -5.185 60.803 1.00 37.69 322 ASP A N 1
ATOM 2361 C CA . ASP A 1 322 ? -16.237 -5.030 62.038 1.00 37.69 322 ASP A CA 1
ATOM 2362 C C . ASP A 1 322 ? -17.433 -5.984 61.957 1.00 37.69 322 ASP A C 1
ATOM 2364 O O . ASP A 1 322 ? -18.559 -5.636 61.579 1.00 37.69 322 ASP A O 1
ATOM 2368 N N . ASP A 1 323 ? -17.132 -7.256 62.224 1.00 40.69 323 ASP A N 1
ATOM 2369 C CA . ASP A 1 323 ? -18.114 -8.275 62.542 1.00 40.69 323 ASP A CA 1
ATOM 2370 C C . ASP A 1 323 ? -19.042 -7.695 63.615 1.00 40.69 323 ASP A C 1
ATOM 2372 O O . ASP A 1 323 ? -18.659 -7.523 64.769 1.00 40.69 323 ASP A O 1
ATOM 2376 N N . THR A 1 324 ? -20.286 -7.433 63.209 1.00 39.34 324 THR A N 1
ATOM 2377 C CA . THR A 1 324 ? -21.414 -6.882 63.980 1.00 39.34 324 THR A CA 1
ATOM 2378 C C . THR A 1 324 ? -21.593 -5.359 63.934 1.00 39.34 324 THR A C 1
ATOM 2380 O O . THR A 1 324 ? -21.261 -4.610 64.845 1.00 39.34 324 THR A O 1
ATOM 2383 N N . VAL A 1 325 ? -22.353 -4.898 62.934 1.00 39.56 325 VAL A N 1
ATOM 2384 C CA . VAL A 1 325 ? -23.159 -3.680 63.103 1.00 39.56 325 VAL A CA 1
ATOM 2385 C C . VAL A 1 325 ? -24.317 -4.011 64.052 1.00 39.56 325 VAL A C 1
ATOM 2387 O O . VAL A 1 325 ? -25.421 -4.356 63.627 1.00 39.56 325 VAL A O 1
ATOM 2390 N N . THR A 1 326 ? -24.076 -3.939 65.361 1.00 37.69 326 THR A N 1
ATOM 2391 C CA . THR A 1 326 ? -25.156 -3.863 66.352 1.00 37.69 326 THR A CA 1
ATOM 2392 C C . THR A 1 326 ? -25.798 -2.483 66.275 1.00 37.69 326 THR A C 1
ATOM 2394 O O . THR A 1 326 ? -25.286 -1.516 66.836 1.00 37.69 326 THR A O 1
ATOM 2397 N N . VAL A 1 327 ? -26.939 -2.377 65.595 1.00 37.19 327 VAL A N 1
ATOM 2398 C CA . VAL A 1 327 ? -27.834 -1.227 65.767 1.00 37.19 327 VAL A CA 1
ATOM 2399 C C . VAL A 1 327 ? -28.575 -1.431 67.087 1.00 37.19 327 VAL A C 1
ATOM 2401 O O . VAL A 1 327 ? -29.435 -2.302 67.193 1.00 37.19 327 VAL A O 1
ATOM 2404 N N . PHE A 1 328 ? -28.210 -0.666 68.115 1.00 34.50 328 PHE A N 1
ATOM 2405 C CA . PHE A 1 328 ? -28.929 -0.659 69.388 1.00 34.50 328 PHE A CA 1
ATOM 2406 C C . PHE A 1 328 ? -30.207 0.175 69.236 1.00 34.50 328 PHE A C 1
ATOM 2408 O O . PHE A 1 328 ? -30.140 1.400 69.143 1.00 34.50 328 PHE A O 1
ATOM 2415 N N . ASP A 1 329 ? -31.366 -0.484 69.226 1.00 43.12 329 ASP A N 1
ATOM 2416 C CA . ASP A 1 329 ? -32.654 0.162 69.486 1.00 43.12 329 ASP A CA 1
ATOM 2417 C C . ASP A 1 329 ? -32.985 -0.013 70.981 1.00 43.12 329 ASP A C 1
ATOM 2419 O O . ASP A 1 329 ? -33.257 -1.133 71.421 1.00 43.12 329 ASP A O 1
ATOM 2423 N N . PRO A 1 330 ? -32.945 1.054 71.800 1.00 39.06 330 PRO A N 1
ATOM 2424 C CA . PRO A 1 330 ? -33.196 0.957 73.236 1.00 39.06 330 PRO A CA 1
ATOM 2425 C C . PRO A 1 330 ? -34.645 0.578 73.597 1.00 39.06 330 PRO A C 1
ATOM 2427 O O . PRO A 1 330 ? -34.916 0.343 74.774 1.00 39.06 330 PRO A O 1
ATOM 2430 N N . ALA A 1 331 ? -35.574 0.499 72.635 1.00 42.72 331 ALA A N 1
ATOM 2431 C CA . ALA A 1 331 ? -36.963 0.103 72.882 1.00 42.72 331 ALA A CA 1
ATOM 2432 C C . ALA A 1 331 ? -37.225 -1.413 72.757 1.00 42.72 331 ALA A C 1
ATOM 2434 O O . ALA A 1 331 ? -38.268 -1.892 73.208 1.00 42.72 331 ALA A O 1
ATOM 2435 N N . LEU A 1 332 ? -36.299 -2.183 72.179 1.00 45.81 332 LEU A N 1
ATOM 2436 C CA . LEU A 1 332 ? -36.450 -3.622 71.951 1.00 45.81 332 LEU A CA 1
ATOM 2437 C C . LEU A 1 332 ? -35.349 -4.372 72.710 1.00 45.81 332 LEU A C 1
ATOM 2439 O O . LEU A 1 332 ? -34.204 -4.435 72.277 1.00 45.81 332 LEU A O 1
ATOM 2443 N N . HIS A 1 333 ? -35.691 -4.959 73.861 1.00 38.28 333 HIS A N 1
ATOM 2444 C CA . HIS A 1 333 ? -34.800 -5.811 74.665 1.00 38.28 333 HIS A CA 1
ATOM 2445 C C . HIS A 1 333 ? -34.492 -7.165 73.982 1.00 38.28 333 HIS A C 1
ATOM 2447 O O . HIS A 1 333 ? -34.751 -8.232 74.536 1.00 38.28 333 HIS A O 1
ATOM 2453 N N . GLY A 1 334 ? -33.936 -7.140 72.773 1.00 41.69 334 GLY A N 1
ATOM 2454 C CA . GLY A 1 334 ? -33.487 -8.322 72.047 1.00 41.69 334 GLY A CA 1
ATOM 2455 C C . GLY A 1 334 ? -32.600 -7.933 70.871 1.00 41.69 334 GLY A C 1
ATOM 2456 O O . GLY A 1 334 ? -33.005 -7.159 70.010 1.00 41.69 334 GLY A O 1
ATOM 2457 N N . SER A 1 335 ? -31.383 -8.476 70.829 1.00 37.81 335 SER A N 1
ATOM 2458 C CA . SER A 1 335 ? -30.495 -8.347 69.676 1.00 37.81 335 SER A CA 1
ATOM 2459 C C . SER A 1 335 ? -31.103 -9.096 68.490 1.00 37.81 335 SER A C 1
ATOM 2461 O O . SER A 1 335 ? -31.232 -10.321 68.530 1.00 37.81 335 SER A O 1
ATOM 2463 N N . PHE A 1 336 ? -31.480 -8.378 67.436 1.00 38.84 336 PHE A N 1
ATOM 2464 C CA . PHE A 1 336 ? -31.891 -8.983 66.175 1.00 38.84 336 PHE A CA 1
ATOM 2465 C C . PHE A 1 336 ? -30.672 -9.102 65.256 1.00 38.84 336 PHE A C 1
ATOM 2467 O O . PHE A 1 336 ? -30.174 -8.110 64.729 1.00 38.84 336 PHE A O 1
ATOM 2474 N N . THR A 1 337 ? -30.174 -10.323 65.079 1.00 38.41 337 THR A N 1
ATOM 2475 C CA . THR A 1 337 ? -29.146 -10.637 64.083 1.00 38.41 337 THR A CA 1
ATOM 2476 C C . THR A 1 337 ? -29.846 -10.909 62.755 1.00 38.41 337 THR A C 1
ATOM 2478 O O . THR A 1 337 ? -30.607 -11.870 62.651 1.00 38.41 337 THR A O 1
ATOM 2481 N N . MET A 1 338 ? -29.615 -10.077 61.733 1.00 32.31 338 MET A N 1
ATOM 2482 C CA . MET A 1 338 ? -30.079 -10.407 60.383 1.00 32.31 338 MET A CA 1
ATOM 2483 C C . MET A 1 338 ? -29.330 -11.653 59.883 1.00 32.31 338 MET A C 1
ATOM 2485 O O . MET A 1 338 ? -28.097 -11.656 59.919 1.00 32.31 338 MET A O 1
ATOM 2489 N N . PRO A 1 339 ? -30.024 -12.698 59.401 1.00 37.41 339 PRO A N 1
ATOM 2490 C CA . PRO A 1 339 ? -29.357 -13.787 58.707 1.00 37.41 339 PRO A CA 1
ATOM 2491 C C . PRO A 1 339 ? -28.728 -13.245 57.417 1.00 37.41 339 PRO A C 1
ATOM 2493 O O . PRO A 1 339 ? -29.339 -12.445 56.701 1.00 37.41 339 PRO A O 1
ATOM 2496 N N . ARG A 1 340 ? -27.488 -13.663 57.134 1.00 37.94 340 ARG A N 1
ATOM 2497 C CA . ARG A 1 340 ? -26.841 -13.421 55.839 1.00 37.94 340 ARG A CA 1
ATOM 2498 C C . ARG A 1 340 ? -27.766 -13.953 54.729 1.00 37.94 340 ARG A C 1
ATOM 2500 O O . ARG A 1 340 ? -28.314 -15.041 54.893 1.00 37.94 340 ARG A O 1
ATOM 2507 N N . PRO A 1 341 ? -27.964 -13.236 53.610 1.00 34.31 341 PRO A N 1
ATOM 2508 C CA . PRO A 1 341 ? -28.605 -13.837 52.452 1.00 34.31 341 PRO A CA 1
ATOM 2509 C C . PRO A 1 341 ? -27.684 -14.940 51.909 1.00 34.31 341 PRO A C 1
ATOM 2511 O O . PRO A 1 341 ? -26.560 -14.649 51.506 1.00 34.31 341 PRO A O 1
ATOM 2514 N N . ASP A 1 342 ? -28.176 -16.180 51.878 1.00 36.75 342 ASP A N 1
ATOM 2515 C CA . ASP A 1 342 ? -27.520 -17.414 51.392 1.00 36.75 342 ASP A CA 1
ATOM 2516 C C . ASP A 1 342 ? -27.151 -17.416 49.887 1.00 36.75 342 ASP A C 1
ATOM 2518 O O . ASP A 1 342 ? -27.017 -18.461 49.259 1.00 36.75 342 ASP A O 1
ATOM 2522 N N . LEU A 1 343 ? -26.972 -16.257 49.252 1.00 32.44 343 LEU A N 1
ATOM 2523 C CA . LEU A 1 343 ? -26.713 -16.167 47.809 1.00 32.44 343 LEU A CA 1
ATOM 2524 C C . LEU A 1 343 ? -25.224 -16.082 47.432 1.00 32.44 343 LEU A C 1
ATOM 2526 O O . LEU A 1 343 ? -24.919 -15.883 46.260 1.00 32.44 343 LEU A O 1
ATOM 2530 N N . ALA A 1 344 ? -24.297 -16.254 48.382 1.00 33.50 344 ALA A N 1
ATOM 2531 C CA . ALA A 1 344 ? -22.853 -16.207 48.109 1.00 33.50 344 ALA A CA 1
ATOM 2532 C C . ALA A 1 344 ? -22.066 -17.479 48.476 1.00 33.50 344 ALA A C 1
ATOM 2534 O O . ALA A 1 344 ? -20.876 -17.542 48.179 1.00 33.50 344 ALA A O 1
ATOM 2535 N N . GLU A 1 345 ? -22.696 -18.518 49.030 1.00 36.31 345 GLU A N 1
ATOM 2536 C CA . GLU A 1 345 ? -22.071 -19.842 49.134 1.00 36.31 345 GLU A CA 1
ATOM 2537 C C . GLU A 1 345 ? -22.772 -20.816 48.192 1.00 36.31 345 GLU A C 1
ATOM 2539 O O . GLU A 1 345 ? -23.680 -21.561 48.557 1.00 36.31 345 GLU A O 1
ATOM 2544 N N . VAL A 1 346 ? -22.313 -20.839 46.942 1.00 38.84 346 VAL A N 1
ATOM 2545 C CA . VAL A 1 346 ? -22.505 -22.007 46.085 1.00 38.84 346 VAL A CA 1
ATOM 2546 C C . VAL A 1 346 ? -21.718 -23.160 46.719 1.00 38.84 346 VAL A C 1
ATOM 2548 O O . VAL A 1 346 ? -20.543 -23.372 46.446 1.00 38.84 346 VAL A O 1
ATOM 2551 N N . THR A 1 347 ? -22.403 -23.883 47.604 1.00 36.06 347 THR A N 1
ATOM 2552 C CA . THR A 1 347 ? -22.230 -25.302 47.941 1.00 36.06 347 THR A CA 1
ATOM 2553 C C . THR A 1 347 ? -20.804 -25.799 48.201 1.00 36.06 347 THR A C 1
ATOM 2555 O O . THR A 1 347 ? -20.165 -26.373 47.322 1.00 36.06 347 THR A O 1
ATOM 2558 N N . GLN A 1 348 ? -20.407 -25.802 49.476 1.00 36.56 348 GLN A N 1
ATOM 2559 C CA . GLN A 1 348 ? -19.480 -26.807 50.021 1.00 36.56 348 GLN A CA 1
ATOM 2560 C C . GLN A 1 348 ? -20.213 -27.987 50.701 1.00 36.56 348 GLN A C 1
ATOM 2562 O O . GLN A 1 348 ? -19.619 -28.749 51.454 1.00 36.56 348 GLN A O 1
ATOM 2567 N N . GLY A 1 349 ? -21.512 -28.162 50.421 1.00 36.44 349 GLY A N 1
ATOM 2568 C CA . GLY A 1 349 ? -22.360 -29.211 51.008 1.00 36.44 349 GLY A CA 1
ATOM 2569 C C . GLY A 1 349 ? -22.572 -30.475 50.164 1.00 36.44 349 GLY A C 1
ATOM 2570 O O . GLY A 1 349 ? -23.239 -31.385 50.633 1.00 36.44 349 GLY A O 1
ATOM 2571 N N . ASN A 1 350 ? -22.023 -30.572 48.946 1.00 39.31 350 ASN A N 1
ATOM 2572 C CA . ASN A 1 350 ? -22.268 -31.721 48.052 1.00 39.31 350 ASN A CA 1
ATOM 2573 C C . ASN A 1 350 ? -21.044 -32.620 47.792 1.00 39.31 350 ASN A C 1
ATOM 2575 O O . ASN A 1 350 ? -21.100 -33.485 46.923 1.00 39.31 350 ASN A O 1
ATOM 2579 N N . ALA A 1 351 ? -19.940 -32.445 48.527 1.00 39.94 351 ALA A N 1
ATOM 2580 C CA . ALA A 1 351 ? -18.705 -33.200 48.280 1.00 39.94 351 ALA A CA 1
ATOM 2581 C C . ALA A 1 351 ? -18.408 -34.328 49.288 1.00 39.94 351 ALA A C 1
ATOM 2583 O O . ALA A 1 351 ? -17.446 -35.063 49.070 1.00 39.94 351 ALA A O 1
ATOM 2584 N N . THR A 1 352 ? -19.177 -34.503 50.374 1.00 41.59 352 THR A N 1
ATOM 2585 C CA . THR A 1 352 ? -18.790 -35.466 51.432 1.00 41.59 352 THR A CA 1
ATOM 2586 C C . THR A 1 352 ? -19.903 -36.312 52.060 1.00 41.59 352 THR A C 1
ATOM 2588 O O . THR A 1 352 ? -19.578 -37.131 52.917 1.00 41.59 352 THR A O 1
ATOM 2591 N N . ASP A 1 353 ? -21.170 -36.221 51.633 1.00 43.78 353 ASP A N 1
ATOM 2592 C CA . ASP A 1 353 ? -22.229 -37.115 52.141 1.00 43.78 353 ASP A CA 1
ATOM 2593 C C . ASP A 1 353 ? -22.543 -38.262 51.150 1.00 43.78 353 ASP A C 1
ATOM 2595 O O . ASP A 1 353 ? -23.188 -38.032 50.122 1.00 43.78 353 ASP A O 1
ATOM 2599 N N . PRO A 1 354 ? -22.115 -39.513 51.420 1.00 47.31 354 PRO A N 1
ATOM 2600 C CA . PRO A 1 354 ? -22.378 -40.658 50.547 1.00 47.31 354 PRO A CA 1
ATOM 2601 C C . PRO A 1 354 ? -23.835 -41.153 50.582 1.00 47.31 354 PRO A C 1
ATOM 2603 O O . PRO A 1 354 ? -24.158 -42.102 49.867 1.00 47.31 354 PRO A O 1
ATOM 2606 N N . VAL A 1 355 ? -24.724 -40.566 51.394 1.00 53.22 355 VAL A N 1
ATOM 2607 C CA . VAL A 1 355 ? -26.069 -41.124 51.624 1.00 53.22 355 VAL A CA 1
ATOM 2608 C C . VAL A 1 355 ? -27.137 -40.588 50.654 1.00 53.22 355 VAL A C 1
ATOM 2610 O O . VAL A 1 355 ? -28.175 -41.227 50.500 1.00 53.22 355 VAL A O 1
ATOM 2613 N N . ASN A 1 356 ? -26.900 -39.481 49.934 1.00 48.81 356 ASN A N 1
ATOM 2614 C CA . ASN A 1 356 ? -27.960 -38.799 49.162 1.00 48.81 356 ASN A CA 1
ATOM 2615 C C . ASN A 1 356 ? -27.714 -38.600 47.655 1.00 48.81 356 ASN A C 1
ATOM 2617 O O . ASN A 1 356 ? -28.417 -37.823 47.005 1.00 48.81 356 ASN A O 1
ATOM 2621 N N . VAL A 1 357 ? -26.796 -39.347 47.041 1.00 42.12 357 VAL A N 1
ATOM 2622 C CA . VAL A 1 357 ? -26.648 -39.314 45.577 1.00 42.12 357 VAL A CA 1
ATOM 2623 C C . VAL A 1 357 ? -27.791 -40.101 44.916 1.00 42.12 357 VAL A C 1
ATOM 2625 O O . VAL A 1 357 ? -27.794 -41.329 44.922 1.00 42.12 357 VAL A O 1
ATOM 2628 N N . GLY A 1 358 ? -28.757 -39.395 44.315 1.00 42.84 358 GLY A N 1
ATOM 2629 C CA . GLY A 1 358 ? -29.653 -39.969 43.299 1.00 42.84 358 GLY A CA 1
ATOM 2630 C C . GLY A 1 358 ? -31.150 -40.063 43.613 1.00 42.84 358 GLY A C 1
ATOM 2631 O O . GLY A 1 358 ? -31.859 -40.744 42.871 1.00 42.84 358 GLY A O 1
ATOM 2632 N N . ARG A 1 359 ? -31.681 -39.394 44.646 1.00 43.28 359 ARG A N 1
ATOM 2633 C CA . ARG A 1 359 ? -33.145 -39.292 44.813 1.00 43.28 359 ARG A CA 1
ATOM 2634 C C . ARG A 1 359 ? -33.697 -38.009 44.178 1.00 43.28 359 ARG A C 1
ATOM 2636 O O . ARG A 1 359 ? -33.325 -36.927 44.625 1.00 43.28 359 ARG A O 1
ATOM 2643 N N . PRO A 1 360 ? -34.593 -38.093 43.177 1.00 42.19 360 PRO A N 1
ATOM 2644 C CA . PRO A 1 360 ? -35.318 -36.920 42.709 1.00 42.19 360 PRO A CA 1
ATOM 2645 C C . PRO A 1 360 ? -36.303 -36.446 43.792 1.00 42.19 360 PRO A C 1
ATOM 2647 O O . PRO A 1 360 ? -36.898 -37.284 44.480 1.00 42.19 360 PRO A O 1
ATOM 2650 N N . PRO A 1 361 ? -36.494 -35.127 43.960 1.00 35.31 361 PRO A N 1
ATOM 2651 C CA . PRO A 1 361 ? -37.442 -34.601 44.931 1.00 35.31 361 PRO A CA 1
ATOM 2652 C C . PRO A 1 361 ? -38.872 -34.882 44.453 1.00 35.31 361 PRO A C 1
ATOM 2654 O O . PRO A 1 361 ? -39.240 -34.528 43.333 1.00 35.31 361 PRO A O 1
ATOM 2657 N N . GLY A 1 362 ? -39.676 -35.532 45.295 1.00 48.56 362 GLY A N 1
ATOM 2658 C CA . GLY A 1 362 ? -41.076 -35.834 45.013 1.00 48.56 362 GLY A CA 1
ATOM 2659 C C . GLY A 1 362 ? -41.944 -35.755 46.268 1.00 48.56 362 GLY A C 1
ATOM 2660 O O . GLY A 1 362 ? -41.791 -36.604 47.142 1.00 48.56 362 GLY A O 1
ATOM 2661 N N . LEU A 1 363 ? -42.855 -34.769 46.235 1.00 38.94 363 LEU A N 1
ATOM 2662 C CA . LEU A 1 363 ? -44.051 -34.494 47.058 1.00 38.94 363 LEU A CA 1
ATOM 2663 C C . LEU A 1 363 ? -43.873 -34.156 48.545 1.00 38.94 363 LEU A C 1
ATOM 2665 O O . LEU A 1 363 ? -43.487 -35.039 49.340 1.00 38.94 363 LEU A O 1
#

Secondary structure (DSSP, 8-state):
-HHHHHHHHHHHHHHHHHHHHHHHHHHHHHHHHHHHHGGG--SGGGHHHHHHHHHHHHHHHHHHHHHHHTTTTGGGHHHHTPPPHHHHHHHHHHHHHHHHHT--STT-EE-SSSSSEEPPPGGGTTGGGHHHHSTT--SHHHHHIIIIIGGGHHHHHHHHHHHHHHHHHHHHHHHHHHHHHHHHHHHHHHHHHHHHHHTT-SSS---TTTTTTTTS-GGG---EE--TTT-TTTHHHHH----SS-----S--------EE----SSHHHHHHHHHHHHHHHHHHHHHHHHHHHHHHHHHHHHHHHHHHTS-TT--------S------TT-SS---PPPPSSS---SSSSS-TT-TTPPP--